Protein AF-A0ABD3RRH3-F1 (afdb_monomer_lite)

pLDDT: mean 70.49, std 21.44, range [35.0, 98.56]

Foldseek 3Di:
DPPPDDDDDDPPQDQVVLCPDPQVVVLVPDDAQDWDADPNDIAGHPDVCSSVVVSVVVVVVVVVVVVVVVLVVVLVVLCVVVVPPDPPPPPPPPPDDDDDDDDDDDDDDDDDDDDDYDDDDDDDDDDDDDDDDDDDDDPDDDDDDPDPDPDDPPPPPPPPDPDDLVRLVVPQPQVVLCPDPLNVVLVPDDAQDWDDDPHIAGHPDPCSNVVSSSVSRVVVVVVVVVVVSVVVSVVVPPPVPPPPPPPDPDDDDDDDDDDDDDDDDDDDPPPVVVVVVVVVVVVVVVVVVVVVVVVVVVVVVVDPDDDPVVVVVVLPPPDDDDDPVVVVVSVVVVVVVVVVVVVVVVPPPDDDDDDDDDDDDDDDDDD

Sequence (367 aa):
MAGPRLGPRPPDFDEDHVQRSPTFRKWLALSPGSNLVYACRTFTKGGVDEEERLMRRIMIAHRNNLKEHAVLRRAIREADAASGVGQVATEEEEKSSPRRRRATGAMAGKAEGGDGGGTTIATATSAHPTATLHPPANDGIAPSGASSGGKRPRRTYCSIPPRSDEAVLGEMDVAAVEMTRSYRRWSELPDGTSFSYNQTYVKGTDGHDWLLRKNIWRRMRYRRENRAKVLNLIARGGGVGGGDEGGGCGGATNVDGARGGQQNDEDTEDSDNDRHHRLLVVSRAVEDAAAAAAAFSARADTFDHSIDADAVAALGAQGGEDDPTVVLSGALDAAARLAAAVSVADGSIGGDSNKKDEGMSLEIFEV

Radius of gyration: 36.81 Å; chains: 1; bounding box: 101×109×76 Å

Structure (mmCIF, N/CA/C/O backbone):
data_AF-A0ABD3RRH3-F1
#
_entry.id   AF-A0ABD3RRH3-F1
#
loop_
_atom_site.group_PDB
_atom_site.id
_atom_site.type_symbol
_atom_site.label_atom_id
_atom_site.label_alt_id
_atom_site.label_comp_id
_atom_site.label_asym_id
_atom_site.label_entity_id
_atom_site.label_seq_id
_atom_site.pdbx_PDB_ins_code
_atom_site.Cartn_x
_atom_site.Cartn_y
_atom_site.Cartn_z
_atom_site.occupancy
_atom_site.B_iso_or_equiv
_atom_site.auth_seq_id
_atom_site.auth_comp_id
_atom_site.auth_asym_id
_atom_site.auth_atom_id
_atom_site.pdbx_PDB_model_num
ATOM 1 N N . MET A 1 1 ? 8.002 5.791 26.204 1.00 49.03 1 MET A N 1
ATOM 2 C CA . MET A 1 1 ? 9.155 6.309 25.438 1.00 49.03 1 MET A CA 1
ATOM 3 C C . MET A 1 1 ? 8.650 7.392 24.500 1.00 49.03 1 MET A C 1
ATOM 5 O O . MET A 1 1 ? 7.835 7.080 23.639 1.00 49.03 1 MET A O 1
ATOM 9 N N . ALA A 1 2 ? 9.043 8.653 24.700 1.00 67.31 2 ALA A N 1
ATOM 10 C CA . ALA A 1 2 ? 8.757 9.702 23.721 1.00 67.31 2 ALA A CA 1
ATOM 11 C C . ALA A 1 2 ? 9.439 9.320 22.398 1.00 67.31 2 ALA A C 1
ATOM 13 O O . ALA A 1 2 ? 10.611 8.945 22.403 1.00 67.31 2 ALA A O 1
ATOM 14 N N . GLY A 1 3 ? 8.697 9.328 21.288 1.00 73.81 3 GLY A N 1
ATOM 15 C CA . GLY A 1 3 ? 9.271 9.025 19.977 1.00 73.81 3 GLY A CA 1
ATOM 16 C C . GLY A 1 3 ? 10.372 10.028 19.602 1.00 73.81 3 GLY A C 1
ATOM 17 O O . GLY A 1 3 ? 10.417 11.118 20.179 1.00 73.81 3 GLY A O 1
ATOM 18 N N . PRO A 1 4 ? 11.251 9.694 18.638 1.00 81.62 4 PRO A N 1
ATOM 19 C CA . PRO A 1 4 ? 12.260 10.623 18.140 1.00 81.62 4 PRO A CA 1
ATOM 20 C C . PRO A 1 4 ? 11.617 11.966 17.780 1.00 81.62 4 PRO A C 1
ATOM 22 O O . PRO A 1 4 ? 10.632 11.997 17.036 1.00 81.62 4 PRO A O 1
ATOM 25 N N . ARG A 1 5 ? 12.151 13.064 18.330 1.00 87.00 5 ARG A N 1
ATOM 26 C CA . ARG A 1 5 ? 11.671 14.415 18.017 1.00 87.00 5 ARG A CA 1
ATOM 27 C C . ARG A 1 5 ? 11.797 14.650 16.513 1.00 87.00 5 ARG A C 1
ATOM 29 O O . ARG A 1 5 ? 12.798 14.275 15.901 1.00 87.00 5 ARG A O 1
ATOM 36 N N . LEU A 1 6 ? 10.775 15.250 15.909 1.00 89.75 6 LEU A N 1
ATOM 37 C CA . LEU A 1 6 ? 10.815 15.630 14.500 1.00 89.75 6 LEU A CA 1
ATOM 38 C C . LEU A 1 6 ? 11.924 16.675 14.318 1.00 89.75 6 LEU A C 1
ATOM 40 O O . LEU A 1 6 ? 11.870 17.739 14.926 1.00 89.75 6 LEU A O 1
ATOM 44 N N . GLY A 1 7 ? 12.940 16.366 13.505 1.00 92.94 7 GLY A N 1
ATOM 45 C CA . GLY A 1 7 ? 13.995 17.326 13.155 1.00 92.94 7 GLY A CA 1
ATOM 46 C C . GLY A 1 7 ? 13.449 18.554 12.403 1.00 92.94 7 GLY A C 1
ATOM 47 O O . GLY A 1 7 ? 12.244 18.632 12.152 1.00 92.94 7 GLY A O 1
ATOM 48 N N . PRO A 1 8 ? 14.294 19.506 11.980 1.00 94.50 8 PRO A N 1
ATOM 49 C CA . PRO A 1 8 ? 13.848 20.655 11.186 1.00 94.50 8 PRO A CA 1
ATOM 50 C C . PRO A 1 8 ? 13.105 20.224 9.906 1.00 94.50 8 PRO A C 1
ATOM 52 O O . PRO A 1 8 ? 13.319 19.123 9.384 1.00 94.50 8 PRO A O 1
ATOM 55 N N . ARG A 1 9 ? 12.174 21.062 9.426 1.00 94.69 9 ARG A N 1
ATOM 56 C CA . ARG A 1 9 ? 11.468 20.820 8.156 1.00 94.69 9 ARG A CA 1
ATOM 57 C C . ARG A 1 9 ? 12.488 20.828 7.004 1.00 94.69 9 ARG A C 1
ATOM 59 O O . ARG A 1 9 ? 13.364 21.690 7.001 1.00 94.69 9 ARG A O 1
ATOM 66 N N . PRO A 1 10 ? 12.395 19.901 6.030 1.00 93.25 10 PRO A N 1
ATOM 67 C CA . PRO A 1 10 ? 13.207 19.976 4.819 1.00 93.25 10 PRO A CA 1
ATOM 68 C C . PRO A 1 10 ? 13.002 21.318 4.093 1.00 93.25 10 PRO A C 1
ATOM 70 O O . PRO A 1 10 ? 11.877 21.821 4.092 1.00 93.25 10 PRO A O 1
ATOM 73 N N . PRO A 1 11 ? 14.037 21.886 3.450 1.00 94.44 11 PRO A N 1
ATOM 74 C CA . PRO A 1 11 ? 13.936 23.187 2.780 1.00 94.44 11 PRO A CA 1
ATOM 75 C C . PRO A 1 11 ? 12.969 23.177 1.586 1.00 94.44 11 PRO A C 1
ATOM 77 O O . PRO A 1 11 ? 12.404 24.201 1.228 1.00 94.44 11 PRO A O 1
ATOM 80 N N . ASP A 1 12 ? 12.740 22.009 0.988 1.00 92.56 12 ASP A N 1
ATOM 81 C CA . ASP A 1 12 ? 11.852 21.775 -0.152 1.00 92.56 12 ASP A CA 1
ATOM 82 C C . ASP A 1 12 ? 10.434 21.335 0.277 1.00 92.56 12 ASP A C 1
ATOM 84 O O . ASP A 1 12 ? 9.755 20.560 -0.409 1.00 92.56 12 ASP A O 1
ATOM 88 N N . PHE A 1 13 ? 10.002 21.732 1.473 1.00 96.88 13 PHE A N 1
ATOM 89 C CA . PHE A 1 13 ? 8.686 21.391 2.000 1.00 96.88 13 PHE A CA 1
ATOM 90 C C . PHE A 1 13 ? 7.608 22.336 1.449 1.00 96.88 13 PHE A C 1
ATOM 92 O O . PHE A 1 13 ? 7.475 23.470 1.897 1.00 96.88 13 PHE A O 1
ATOM 99 N N . ASP A 1 14 ? 6.821 21.849 0.488 1.00 96.88 14 ASP A N 1
ATOM 100 C CA . ASP A 1 14 ? 5.678 22.568 -0.087 1.00 96.88 14 ASP A CA 1
ATOM 101 C C . ASP A 1 14 ? 4.415 22.338 0.758 1.00 96.88 14 ASP A C 1
ATOM 103 O O . ASP A 1 14 ? 3.727 21.317 0.640 1.00 96.88 14 ASP A O 1
ATOM 107 N N . GLU A 1 15 ? 4.131 23.288 1.646 1.00 97.38 15 GLU A N 1
ATOM 108 C CA . GLU A 1 15 ? 2.981 23.230 2.544 1.00 97.38 15 GLU A CA 1
ATOM 109 C C . GLU A 1 15 ? 1.640 23.349 1.799 1.00 97.38 15 GLU A C 1
ATOM 111 O O . GLU A 1 15 ? 0.701 22.606 2.101 1.00 97.38 15 GLU A O 1
ATOM 116 N N . ASP A 1 16 ? 1.563 24.186 0.765 1.00 97.81 16 ASP A N 1
ATOM 117 C CA . ASP A 1 16 ? 0.343 24.403 -0.019 1.00 97.81 16 ASP A CA 1
ATOM 118 C C . ASP A 1 16 ? -0.096 23.126 -0.742 1.00 97.81 16 ASP A C 1
ATOM 120 O O . ASP A 1 16 ? -1.290 22.822 -0.879 1.00 97.81 16 ASP A O 1
ATOM 124 N N . HIS A 1 17 ? 0.864 22.333 -1.218 1.00 96.88 17 HIS A N 1
ATOM 125 C CA . HIS A 1 17 ? 0.581 21.018 -1.783 1.00 96.88 17 HIS A CA 1
ATOM 126 C C . HIS A 1 17 ? 0.017 20.046 -0.740 1.00 96.88 17 HIS A C 1
ATOM 128 O O . HIS A 1 17 ? -0.972 19.352 -1.010 1.00 96.88 17 HIS A O 1
ATOM 134 N N . VAL A 1 18 ? 0.588 20.017 0.468 1.00 97.94 18 VAL A N 1
ATOM 135 C CA . VAL A 1 18 ? 0.084 19.171 1.562 1.00 97.94 18 VAL A CA 1
ATOM 136 C C . VAL A 1 18 ? -1.335 19.563 1.945 1.00 97.94 18 VAL A C 1
ATOM 138 O O . VAL A 1 18 ? -2.193 18.682 2.055 1.00 97.94 18 VAL A O 1
ATOM 141 N N . GLN A 1 19 ? -1.610 20.860 2.088 1.00 97.81 19 GLN A N 1
ATOM 142 C CA . GLN A 1 19 ? -2.926 21.362 2.478 1.00 97.81 19 GLN A CA 1
ATOM 143 C C . GLN A 1 19 ? -4.008 21.056 1.431 1.00 97.81 19 GLN A C 1
ATOM 145 O O . GLN A 1 19 ? -5.159 20.756 1.765 1.00 97.81 19 GLN A O 1
ATOM 150 N N . ARG A 1 20 ? -3.642 21.043 0.143 1.00 97.81 20 ARG A N 1
ATOM 151 C CA . ARG A 1 20 ? -4.543 20.628 -0.946 1.00 97.81 20 ARG A CA 1
ATOM 152 C C . ARG A 1 20 ? -4.771 19.118 -1.007 1.00 97.81 20 ARG A C 1
ATOM 154 O O . ARG A 1 20 ? -5.730 18.686 -1.653 1.00 97.81 20 ARG A O 1
ATOM 161 N N . SER A 1 21 ? -3.937 18.311 -0.350 1.00 97.56 21 SER A N 1
ATOM 162 C CA . SER A 1 21 ? -4.051 16.856 -0.409 1.00 97.56 21 SER A CA 1
ATOM 163 C C . SER A 1 21 ? -5.381 16.357 0.196 1.00 97.56 21 SER A C 1
ATOM 165 O O . SER A 1 21 ? -5.827 16.844 1.241 1.00 97.56 21 SER A O 1
ATOM 167 N N . PRO A 1 22 ? -6.028 15.336 -0.402 1.00 97.94 22 PRO A N 1
ATOM 168 C CA . PRO A 1 22 ? -7.276 14.785 0.132 1.00 97.94 22 PRO A CA 1
ATOM 169 C C . PRO A 1 22 ? -7.142 14.240 1.560 1.00 97.94 22 PRO A C 1
ATOM 171 O O . PRO A 1 22 ? -8.085 14.314 2.344 1.00 97.94 22 PRO A O 1
ATOM 174 N N . THR A 1 23 ? -5.973 13.693 1.907 1.00 97.75 23 THR A N 1
ATOM 175 C CA . THR A 1 23 ? -5.692 13.153 3.244 1.00 97.75 23 THR A CA 1
ATOM 176 C C . THR A 1 23 ? -5.670 14.255 4.297 1.00 97.75 23 THR A C 1
ATOM 178 O O . THR A 1 23 ? -6.276 14.088 5.353 1.00 97.75 23 THR A O 1
ATOM 181 N N . PHE A 1 24 ? -5.026 15.389 4.009 1.00 98.31 24 PHE A N 1
ATOM 182 C CA . PHE A 1 24 ? -4.974 16.503 4.953 1.00 98.31 24 PHE A CA 1
ATOM 183 C C . PHE A 1 24 ? -6.346 17.165 5.128 1.00 98.31 24 PHE A C 1
ATOM 185 O O . PHE A 1 24 ? -6.755 17.471 6.241 1.00 98.31 24 PHE A O 1
ATOM 192 N N . ARG A 1 25 ? -7.143 17.269 4.060 1.00 98.38 25 ARG A N 1
ATOM 193 C CA . ARG A 1 25 ? -8.537 17.734 4.172 1.00 98.38 25 ARG A CA 1
ATOM 194 C C . ARG A 1 25 ? -9.386 16.836 5.074 1.00 98.38 25 ARG A C 1
ATOM 196 O O . ARG A 1 25 ? -10.149 17.340 5.892 1.00 98.38 25 ARG A O 1
ATOM 203 N N . LYS A 1 26 ? -9.224 15.509 4.973 1.00 98.31 26 LYS A N 1
ATOM 204 C CA . LYS A 1 26 ? -9.866 14.564 5.905 1.00 98.31 26 LYS A CA 1
ATOM 205 C C . LYS A 1 26 ? -9.403 14.791 7.342 1.00 98.31 26 LYS A C 1
ATOM 207 O O . LYS A 1 26 ? -10.232 14.769 8.239 1.00 98.31 26 LYS A O 1
ATOM 212 N N . TRP A 1 27 ? -8.111 15.045 7.556 1.00 98.25 27 TRP A N 1
ATOM 213 C CA . TRP A 1 27 ? -7.566 15.378 8.875 1.00 98.25 27 TRP A CA 1
ATOM 214 C C . TRP A 1 27 ? -8.198 16.642 9.471 1.00 98.25 27 TRP A C 1
ATOM 216 O O . TRP A 1 27 ? -8.649 16.629 10.618 1.00 98.25 27 TRP A O 1
ATOM 226 N N . LEU A 1 28 ? -8.316 17.716 8.686 1.00 98.19 28 LEU A N 1
ATOM 227 C CA . LEU A 1 28 ? -8.953 18.962 9.122 1.00 98.19 28 LEU A CA 1
ATOM 228 C C . LEU A 1 28 ? -10.424 18.775 9.523 1.00 98.19 28 LEU A C 1
ATOM 230 O O . LEU A 1 28 ? -10.874 19.438 10.452 1.00 98.19 28 LEU A O 1
ATOM 234 N N . ALA A 1 29 ? -11.137 17.824 8.918 1.00 98.31 29 ALA A N 1
ATOM 235 C CA . ALA A 1 29 ? -12.530 17.523 9.252 1.00 98.31 29 ALA A CA 1
ATOM 236 C C . ALA A 1 29 ? -12.724 16.689 10.537 1.00 98.31 29 ALA A C 1
ATOM 238 O O . ALA A 1 29 ? -13.839 16.610 11.044 1.00 98.31 29 ALA A O 1
ATOM 239 N N . LEU A 1 30 ? -11.677 16.049 11.074 1.00 98.25 30 LEU A N 1
ATOM 240 C CA . LEU A 1 30 ? -11.790 15.231 12.289 1.00 98.25 30 LEU A CA 1
ATOM 241 C C . LEU A 1 30 ? -11.978 16.087 13.554 1.00 98.25 30 LEU A C 1
ATOM 243 O O . LEU A 1 30 ? -11.506 17.220 13.621 1.00 98.25 30 LEU A O 1
ATOM 247 N N . SER A 1 31 ? -12.597 15.542 14.598 1.00 98.31 31 SER A N 1
ATOM 248 C CA . SER A 1 31 ? -12.627 16.182 15.923 1.00 98.31 31 SER A CA 1
ATOM 249 C C . SER A 1 31 ? -11.311 15.932 16.681 1.00 98.31 31 SER A C 1
ATOM 251 O O . SER A 1 31 ? -10.684 14.887 16.468 1.00 98.31 31 SER A O 1
ATOM 253 N N . PRO A 1 32 ? -10.867 16.838 17.575 1.00 98.25 32 PRO A N 1
ATOM 254 C CA . PRO A 1 32 ? -9.744 16.565 18.478 1.00 98.25 32 PRO A CA 1
ATOM 255 C C . PRO A 1 32 ? -9.943 15.240 19.235 1.00 98.25 32 PRO A C 1
ATOM 257 O O . PRO A 1 32 ? -11.054 14.923 19.649 1.00 98.25 32 PRO A O 1
ATOM 260 N N . GLY A 1 33 ? -8.886 14.436 19.358 1.00 97.44 33 GLY A N 1
ATOM 261 C CA . GLY A 1 33 ? -8.909 13.081 19.923 1.00 97.44 33 GLY A CA 1
ATOM 262 C C . GLY A 1 33 ? -9.230 11.962 18.922 1.00 97.44 33 GLY A C 1
ATOM 263 O O . GLY A 1 33 ? -8.986 10.794 19.216 1.00 97.44 33 GLY A O 1
ATOM 264 N N . SER A 1 34 ? -9.725 12.284 17.722 1.00 98.19 34 SER A N 1
ATOM 265 C CA . SER A 1 34 ? -9.975 11.277 16.680 1.00 98.19 34 SER A CA 1
ATOM 266 C C . SER A 1 34 ? -8.676 10.782 16.039 1.00 98.19 34 SER A C 1
ATOM 268 O O . SER A 1 34 ? -7.694 11.519 15.939 1.00 98.19 34 SER A O 1
ATOM 270 N N . ASN A 1 35 ? -8.691 9.542 15.543 1.00 97.62 35 ASN A N 1
ATOM 271 C CA . ASN A 1 35 ? -7.537 8.909 14.910 1.00 97.62 35 ASN A CA 1
ATOM 272 C C . ASN A 1 35 ? -7.678 8.853 13.380 1.00 97.62 35 ASN A C 1
ATOM 274 O O . ASN A 1 35 ? -8.733 8.495 12.860 1.00 97.62 35 ASN A O 1
ATOM 278 N N . LEU A 1 36 ? -6.592 9.132 12.655 1.00 97.94 36 LEU A N 1
ATOM 279 C CA . LEU A 1 36 ? -6.469 8.939 11.210 1.00 97.94 36 LEU A CA 1
ATOM 280 C C . LEU A 1 36 ? -5.378 7.909 10.922 1.00 97.94 36 LEU A C 1
ATOM 282 O O . LEU A 1 36 ? -4.235 8.078 11.343 1.00 97.94 36 LEU A O 1
ATOM 286 N N . VAL A 1 37 ? -5.701 6.867 10.158 1.00 96.94 37 VAL A N 1
ATOM 287 C CA . VAL A 1 37 ? -4.704 5.895 9.693 1.00 96.94 37 VAL A CA 1
ATOM 288 C C . VAL A 1 37 ? -4.253 6.266 8.284 1.00 96.94 37 VAL A C 1
ATOM 290 O O . VAL A 1 37 ? -5.053 6.288 7.350 1.00 96.94 37 VAL A O 1
ATOM 293 N N . TYR A 1 38 ? -2.960 6.537 8.113 1.00 97.25 38 TYR A N 1
ATOM 294 C CA . TYR A 1 38 ? -2.369 6.868 6.819 1.00 97.25 38 TYR A CA 1
ATOM 295 C C . TYR A 1 38 ? -0.978 6.251 6.659 1.00 97.25 38 TYR A C 1
ATOM 297 O O . TYR A 1 38 ? -0.131 6.341 7.548 1.00 97.25 38 TYR A O 1
ATOM 305 N N . ALA A 1 39 ? -0.732 5.609 5.510 1.00 91.62 39 ALA A N 1
ATOM 306 C CA . ALA A 1 39 ? 0.541 4.955 5.184 1.00 91.62 39 ALA A CA 1
ATOM 307 C C . ALA A 1 39 ? 1.068 4.047 6.322 1.00 91.62 39 ALA A C 1
ATOM 309 O O . ALA A 1 39 ? 2.249 4.120 6.687 1.00 91.62 39 ALA A O 1
ATOM 310 N N . CYS A 1 40 ? 0.159 3.230 6.875 1.00 90.62 40 CYS A N 1
ATOM 311 C CA . CYS A 1 40 ? 0.370 2.290 7.986 1.00 90.62 40 CYS A CA 1
ATOM 312 C C . CYS A 1 40 ? 0.768 2.931 9.327 1.00 90.62 40 CYS A C 1
ATOM 314 O O . CYS A 1 40 ? 1.351 2.259 10.174 1.00 90.62 40 CYS A O 1
ATOM 316 N N . ARG A 1 41 ? 0.478 4.219 9.530 1.00 94.62 41 ARG A N 1
ATOM 317 C CA . ARG A 1 41 ? 0.678 4.919 10.805 1.00 94.62 41 ARG A CA 1
ATOM 318 C C . ARG A 1 41 ? -0.636 5.527 11.279 1.00 94.62 41 ARG A C 1
ATOM 320 O O . ARG A 1 41 ? -1.442 5.944 10.450 1.00 94.62 41 ARG A O 1
ATOM 327 N N . THR A 1 42 ? -0.827 5.571 12.592 1.00 95.75 42 THR A N 1
ATOM 328 C CA . THR A 1 42 ? -1.994 6.185 13.235 1.00 95.75 42 THR A CA 1
ATOM 329 C C . THR A 1 42 ? -1.599 7.552 13.770 1.00 95.75 42 THR A C 1
ATOM 331 O O . THR A 1 42 ? -0.591 7.666 14.462 1.00 95.75 42 THR A O 1
ATOM 334 N N . PHE A 1 43 ? -2.386 8.568 13.439 1.00 97.62 43 PHE A N 1
ATOM 335 C CA . PHE A 1 43 ? -2.207 9.947 13.875 1.00 97.62 43 PHE A CA 1
ATOM 336 C C . PHE A 1 43 ? -3.411 10.363 14.711 1.00 97.62 43 PHE A C 1
ATOM 338 O O . PHE A 1 43 ? -4.537 10.057 14.322 1.00 97.62 43 PHE A O 1
ATOM 345 N N . THR A 1 44 ? -3.192 11.059 15.824 1.00 97.88 44 THR A N 1
ATOM 346 C CA . THR A 1 44 ? -4.269 11.487 16.732 1.00 97.88 44 THR A CA 1
ATOM 347 C C . THR A 1 44 ? -4.424 12.997 16.679 1.00 97.88 44 THR A C 1
ATOM 349 O O . THR A 1 44 ? -3.480 13.740 16.950 1.00 97.88 44 THR A O 1
ATOM 352 N N . LYS A 1 45 ? -5.610 13.475 16.298 1.00 98.25 45 LYS A N 1
ATOM 353 C CA . LYS A 1 45 ? -5.844 14.908 16.126 1.00 98.25 45 LYS A CA 1
ATOM 354 C C . LYS A 1 45 ? -5.783 15.634 17.464 1.00 98.25 45 LYS A C 1
ATOM 356 O O . LYS A 1 45 ? -6.369 15.181 18.440 1.00 98.25 45 LYS A O 1
ATOM 361 N N . GLY A 1 46 ? -5.098 16.773 17.496 1.00 96.56 46 GLY A N 1
ATOM 362 C CA . GLY A 1 46 ? -4.855 17.529 18.726 1.00 96.56 46 GLY A CA 1
ATOM 363 C C . GLY A 1 46 ? -3.683 17.007 19.566 1.00 96.56 46 GLY A C 1
ATOM 364 O O . GLY A 1 46 ? -3.393 17.591 20.604 1.00 96.56 46 GLY A O 1
ATOM 365 N N . GLY A 1 47 ? -2.993 15.943 19.135 1.00 95.94 47 GLY A N 1
ATOM 366 C CA . GLY A 1 47 ? -1.713 15.553 19.723 1.00 95.94 47 GLY A CA 1
ATOM 367 C C . GLY A 1 47 ? -0.600 16.540 19.360 1.00 95.94 47 GLY A C 1
ATOM 368 O O . GLY A 1 47 ? -0.604 17.115 18.268 1.00 95.94 47 GLY A O 1
ATOM 369 N N . VAL A 1 48 ? 0.367 16.715 20.264 1.00 94.00 48 VAL A N 1
ATOM 370 C CA . VAL A 1 48 ? 1.558 17.542 20.015 1.00 94.00 48 VAL A CA 1
ATOM 371 C C . VAL A 1 48 ? 2.329 16.949 18.832 1.00 94.00 48 VAL A C 1
ATOM 373 O O . VAL A 1 48 ? 2.585 15.747 18.797 1.00 94.00 48 VAL A O 1
ATOM 376 N N . ASP A 1 49 ? 2.643 17.783 17.841 1.00 94.81 49 ASP A N 1
ATOM 377 C CA . ASP A 1 49 ? 3.363 17.438 16.606 1.00 94.81 49 ASP A CA 1
ATOM 378 C C . ASP A 1 49 ? 2.702 16.390 15.683 1.00 94.81 49 ASP A C 1
ATOM 380 O O . ASP A 1 49 ? 3.270 16.041 14.646 1.00 94.81 49 ASP A O 1
ATOM 384 N N . GLU A 1 50 ? 1.505 15.881 15.992 1.00 96.88 50 GLU A N 1
ATOM 385 C CA . GLU A 1 50 ? 0.839 14.857 15.166 1.00 96.88 50 GLU A CA 1
ATOM 386 C C . GLU A 1 50 ? 0.441 15.392 13.786 1.00 96.88 50 GLU A C 1
ATOM 388 O O . GLU A 1 50 ? 0.558 14.685 12.781 1.00 96.88 50 GLU A O 1
ATOM 393 N N . GLU A 1 51 ? 0.032 16.659 13.725 1.00 97.56 51 GLU A N 1
ATOM 394 C CA . GLU A 1 51 ? -0.274 17.344 12.471 1.00 97.56 51 GLU A CA 1
ATOM 395 C C . GLU A 1 51 ? 0.974 17.486 11.594 1.00 97.56 51 GLU A C 1
ATOM 397 O O . GLU A 1 51 ? 0.982 17.029 10.452 1.00 97.56 51 GLU A O 1
ATOM 402 N N . GLU A 1 52 ? 2.068 17.998 12.158 1.00 97.00 52 GLU A N 1
ATOM 403 C CA . GLU A 1 52 ? 3.365 18.106 11.483 1.00 97.00 52 GLU A CA 1
ATOM 404 C C . GLU A 1 52 ? 3.858 16.735 10.993 1.00 97.00 52 GLU A C 1
ATOM 406 O O . GLU A 1 52 ? 4.309 16.572 9.852 1.00 97.00 52 GLU A O 1
ATOM 411 N N . ARG A 1 53 ? 3.721 15.701 11.832 1.00 96.56 53 ARG A N 1
ATOM 412 C CA . ARG A 1 53 ? 4.096 14.327 11.489 1.00 96.56 53 ARG A CA 1
ATOM 413 C C . ARG A 1 53 ? 3.281 13.802 10.311 1.00 96.56 53 ARG A C 1
ATOM 415 O O . ARG A 1 53 ? 3.839 13.125 9.440 1.00 96.56 53 ARG A O 1
ATOM 422 N N . LEU A 1 54 ? 1.980 14.094 10.274 1.00 97.69 54 LEU A N 1
ATOM 423 C CA . LEU A 1 54 ? 1.106 13.733 9.162 1.00 97.69 54 LEU A CA 1
ATOM 424 C C . LEU A 1 54 ? 1.513 14.475 7.888 1.00 97.69 54 LEU A C 1
ATOM 426 O O . LEU A 1 54 ? 1.670 13.841 6.842 1.00 97.69 54 LEU A O 1
ATOM 430 N N . MET A 1 55 ? 1.735 15.787 7.971 1.00 97.88 55 MET A N 1
ATOM 431 C CA . MET A 1 55 ? 2.111 16.612 6.826 1.00 97.88 55 MET A CA 1
ATOM 432 C C . MET A 1 55 ? 3.419 16.128 6.184 1.00 97.88 55 MET A C 1
ATOM 434 O O . MET A 1 55 ? 3.479 15.895 4.973 1.00 97.88 55 MET A O 1
ATOM 438 N N . ARG A 1 56 ? 4.446 15.836 6.993 1.00 96.69 56 ARG A N 1
ATOM 439 C CA . ARG A 1 56 ? 5.693 15.224 6.501 1.00 96.69 56 ARG A CA 1
ATOM 440 C C . ARG A 1 56 ? 5.474 13.854 5.887 1.00 96.69 56 ARG A C 1
ATOM 442 O O . ARG A 1 56 ? 6.080 13.535 4.865 1.00 96.69 56 ARG A O 1
ATOM 449 N N . ARG A 1 57 ? 4.597 13.034 6.471 1.00 96.75 57 ARG A N 1
ATOM 450 C CA . ARG A 1 57 ? 4.285 11.712 5.918 1.00 96.75 57 ARG A CA 1
ATOM 451 C C . ARG A 1 57 ? 3.637 11.815 4.537 1.00 96.75 57 ARG A C 1
ATOM 453 O O . ARG A 1 57 ? 3.980 11.015 3.667 1.00 96.75 57 ARG A O 1
ATOM 460 N N . ILE A 1 58 ? 2.751 12.791 4.333 1.00 97.75 58 ILE A N 1
ATOM 461 C CA . ILE A 1 58 ? 2.132 13.087 3.034 1.00 97.75 58 ILE A CA 1
ATOM 462 C C . ILE A 1 58 ? 3.202 13.514 2.021 1.00 97.75 58 ILE A C 1
ATOM 464 O O . ILE A 1 58 ? 3.240 12.958 0.923 1.00 97.75 58 ILE A O 1
ATOM 468 N N . MET A 1 59 ? 4.124 14.408 2.397 1.00 96.75 59 MET A N 1
ATOM 469 C CA . MET A 1 59 ? 5.220 14.827 1.512 1.00 96.75 59 MET A CA 1
ATOM 470 C C . MET A 1 59 ? 6.151 13.682 1.119 1.00 96.75 59 MET A C 1
ATOM 472 O O . MET A 1 59 ? 6.470 13.532 -0.058 1.00 96.75 59 MET A O 1
ATOM 476 N N . ILE A 1 60 ? 6.558 12.836 2.070 1.00 94.88 60 ILE A N 1
ATOM 477 C CA . ILE A 1 60 ? 7.408 11.670 1.783 1.00 94.88 60 ILE A CA 1
ATOM 478 C C . ILE A 1 60 ? 6.704 10.725 0.803 1.00 94.88 60 ILE A C 1
ATOM 480 O O . ILE A 1 60 ? 7.307 10.289 -0.176 1.00 94.88 60 ILE A O 1
ATOM 484 N N . ALA A 1 61 ? 5.418 10.435 1.031 1.00 94.94 61 ALA A N 1
ATOM 485 C CA . ALA A 1 61 ? 4.635 9.600 0.125 1.00 94.94 61 ALA A CA 1
ATOM 486 C C . ALA A 1 61 ? 4.539 10.221 -1.278 1.00 94.94 61 ALA A C 1
ATOM 488 O O . ALA A 1 61 ? 4.705 9.523 -2.276 1.00 94.94 61 ALA A O 1
ATOM 489 N N . HIS A 1 62 ? 4.336 11.538 -1.365 1.00 95.12 62 HIS A N 1
ATOM 490 C CA . HIS A 1 62 ? 4.299 12.247 -2.639 1.00 95.12 62 HIS A CA 1
ATOM 491 C C . HIS A 1 62 ? 5.637 12.175 -3.391 1.00 95.12 62 HIS A C 1
ATOM 493 O O . HIS A 1 62 ? 5.647 11.832 -4.573 1.00 95.12 62 HIS A O 1
ATOM 499 N N . ARG A 1 63 ? 6.765 12.420 -2.710 1.00 93.50 63 ARG A N 1
ATOM 500 C CA . ARG A 1 63 ? 8.111 12.320 -3.302 1.00 93.50 63 ARG A CA 1
ATOM 501 C C . ARG A 1 63 ? 8.403 10.913 -3.811 1.00 93.50 63 ARG A C 1
ATOM 503 O O . ARG A 1 63 ? 8.921 10.767 -4.915 1.00 93.50 63 ARG A O 1
ATOM 510 N N . ASN A 1 64 ? 8.043 9.888 -3.042 1.00 92.56 64 ASN A N 1
ATOM 511 C CA . ASN A 1 64 ? 8.213 8.500 -3.466 1.00 92.56 64 ASN A CA 1
ATOM 512 C C . ASN A 1 64 ? 7.389 8.207 -4.724 1.00 92.56 64 ASN A C 1
ATOM 514 O O . ASN A 1 64 ? 7.938 7.689 -5.690 1.00 92.56 64 ASN A O 1
ATOM 518 N N . ASN A 1 65 ? 6.128 8.646 -4.771 1.00 90.38 65 ASN A N 1
ATOM 519 C CA . ASN A 1 65 ? 5.289 8.486 -5.960 1.00 90.38 65 ASN A CA 1
ATOM 520 C C . ASN A 1 65 ? 5.870 9.216 -7.183 1.00 90.38 65 ASN A C 1
ATOM 522 O O . ASN A 1 65 ? 5.834 8.679 -8.286 1.00 90.38 65 ASN A O 1
ATOM 526 N N . LEU A 1 66 ? 6.418 10.426 -7.018 1.00 90.31 66 LEU A N 1
ATOM 527 C CA . LEU A 1 66 ? 7.062 11.157 -8.115 1.00 90.31 66 LEU A CA 1
ATOM 528 C C . LEU A 1 66 ? 8.304 10.429 -8.638 1.00 90.31 66 LEU A C 1
ATOM 530 O O . LEU A 1 66 ? 8.455 10.300 -9.852 1.00 90.31 66 LEU A O 1
ATOM 534 N N . LYS A 1 67 ? 9.159 9.922 -7.741 1.00 91.44 67 LYS A N 1
ATOM 535 C CA . LYS A 1 67 ? 10.336 9.122 -8.111 1.00 91.44 67 LYS A CA 1
ATOM 536 C C . LYS A 1 67 ? 9.926 7.846 -8.844 1.00 91.44 67 LYS A C 1
ATOM 538 O O . LYS A 1 67 ? 10.449 7.574 -9.920 1.00 91.44 67 LYS A O 1
ATOM 543 N N . GLU A 1 68 ? 8.945 7.114 -8.320 1.00 84.12 68 GLU A N 1
ATOM 544 C CA . GLU A 1 68 ? 8.401 5.913 -8.964 1.00 84.12 68 GLU A CA 1
ATOM 545 C C . GLU A 1 68 ? 7.823 6.229 -10.351 1.00 84.12 68 GLU A C 1
ATOM 547 O O . GLU A 1 68 ? 8.130 5.540 -11.321 1.00 84.12 68 GLU A O 1
ATOM 552 N N . HIS A 1 69 ? 7.050 7.310 -10.491 1.00 84.12 69 HIS A N 1
ATOM 553 C CA . HIS A 1 69 ? 6.519 7.728 -11.788 1.00 84.12 69 HIS A CA 1
ATOM 554 C C . HIS A 1 69 ? 7.603 8.184 -12.765 1.00 84.12 69 HIS A C 1
ATOM 556 O O . HIS A 1 69 ? 7.447 7.956 -13.962 1.00 84.12 69 HIS A O 1
ATOM 562 N N . ALA A 1 70 ? 8.678 8.821 -12.299 1.00 86.75 70 ALA A N 1
ATOM 563 C CA . ALA A 1 70 ? 9.802 9.199 -13.150 1.00 86.75 70 ALA A CA 1
ATOM 564 C C . ALA A 1 70 ? 10.515 7.957 -13.702 1.00 86.75 70 ALA A C 1
ATOM 566 O O . ALA A 1 70 ? 10.748 7.879 -14.908 1.00 86.75 7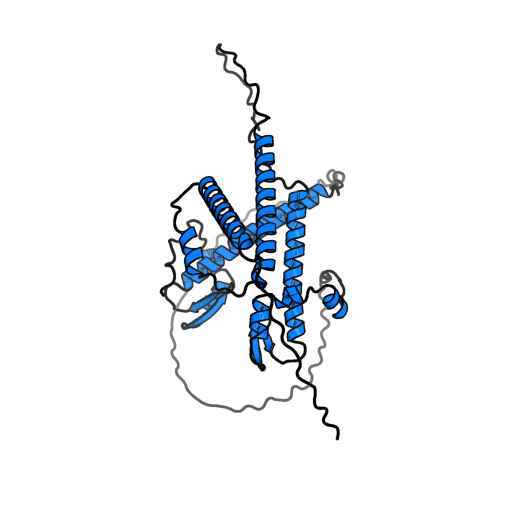0 ALA A O 1
ATOM 567 N N . VAL A 1 71 ? 10.767 6.960 -12.846 1.00 80.25 71 VAL A N 1
ATOM 568 C CA . VAL A 1 71 ? 11.333 5.664 -13.251 1.00 80.25 71 VAL A CA 1
ATOM 569 C C . VAL A 1 71 ? 10.409 4.960 -14.245 1.00 80.25 71 VAL A C 1
ATOM 571 O O . VAL A 1 71 ? 10.864 4.525 -15.298 1.00 80.25 71 VAL A O 1
ATOM 574 N N . LEU A 1 72 ? 9.100 4.918 -13.974 1.00 76.81 72 LEU A N 1
AT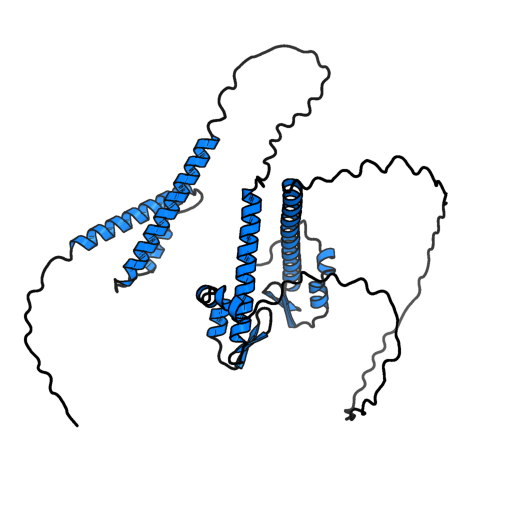OM 575 C CA . LEU A 1 72 ? 8.125 4.315 -14.887 1.00 76.81 72 LEU A CA 1
ATOM 576 C C . LEU A 1 72 ? 8.053 5.039 -16.239 1.00 76.81 72 LEU A C 1
ATOM 578 O O . LEU A 1 72 ? 8.018 4.381 -17.271 1.00 76.81 72 LEU A O 1
ATOM 582 N N . ARG A 1 73 ? 8.050 6.380 -16.268 1.00 86.44 73 ARG A N 1
ATOM 583 C CA . ARG A 1 73 ? 8.041 7.144 -17.531 1.00 86.44 73 ARG A CA 1
ATOM 584 C C . ARG A 1 73 ? 9.317 6.931 -18.336 1.00 86.44 73 ARG A C 1
ATOM 586 O O . ARG A 1 73 ? 9.238 6.840 -19.557 1.00 86.44 73 ARG A O 1
ATOM 593 N N . ARG A 1 74 ? 10.470 6.862 -17.664 1.00 83.81 74 ARG A N 1
ATOM 594 C CA . ARG A 1 74 ? 11.756 6.565 -18.304 1.00 83.81 74 ARG A CA 1
ATOM 595 C C . ARG A 1 74 ? 11.730 5.171 -18.930 1.00 83.81 74 ARG A C 1
ATOM 597 O O . ARG A 1 74 ? 11.956 5.056 -20.125 1.00 83.81 74 ARG A O 1
ATOM 604 N N . ALA A 1 75 ? 11.321 4.166 -18.161 1.00 78.00 75 ALA A N 1
ATOM 605 C CA . ALA A 1 75 ? 11.181 2.794 -18.633 1.00 78.00 75 ALA A CA 1
ATOM 606 C C . ALA A 1 75 ? 10.228 2.650 -19.831 1.00 78.00 75 ALA A C 1
ATOM 608 O O . ALA A 1 75 ? 10.513 1.893 -20.753 1.00 78.00 75 ALA A O 1
ATOM 609 N N . ILE A 1 76 ? 9.098 3.371 -19.834 1.00 78.25 76 ILE A N 1
ATOM 610 C CA . ILE A 1 76 ? 8.162 3.377 -20.970 1.00 78.25 76 ILE A CA 1
ATOM 611 C C . ILE A 1 76 ? 8.839 3.966 -22.210 1.00 78.25 76 ILE A C 1
ATOM 613 O O . ILE A 1 76 ? 8.803 3.349 -23.265 1.00 78.25 76 ILE A O 1
ATOM 617 N N . ARG A 1 77 ? 9.514 5.113 -22.073 1.00 83.62 77 ARG A N 1
ATOM 618 C CA . ARG A 1 77 ? 10.222 5.754 -23.189 1.00 83.62 77 ARG A CA 1
ATOM 619 C C . ARG A 1 77 ? 11.330 4.864 -23.760 1.00 83.62 77 ARG A C 1
ATOM 621 O O . ARG A 1 77 ? 11.485 4.796 -24.973 1.00 83.62 77 ARG A O 1
ATOM 628 N N . GLU A 1 78 ? 12.089 4.195 -22.899 1.00 81.81 78 GLU A N 1
ATOM 629 C CA . GLU A 1 78 ? 13.138 3.250 -23.303 1.00 81.81 78 GLU A CA 1
ATOM 630 C C . GLU A 1 78 ? 12.550 2.020 -24.001 1.00 81.81 78 GLU A C 1
ATOM 632 O O . GLU A 1 78 ? 13.073 1.584 -25.023 1.00 81.81 78 GLU A O 1
ATOM 637 N N . ALA A 1 79 ? 11.432 1.485 -23.501 1.00 78.88 79 ALA A N 1
ATOM 638 C CA . ALA A 1 79 ? 10.733 0.380 -24.147 1.00 78.88 79 ALA A CA 1
ATOM 639 C C . ALA A 1 79 ? 10.173 0.774 -25.524 1.00 78.88 79 ALA A C 1
ATOM 641 O O . ALA A 1 79 ? 10.293 -0.012 -26.463 1.00 78.88 79 ALA A O 1
ATOM 642 N N . ASP A 1 80 ? 9.619 1.983 -25.657 1.00 79.56 80 ASP A N 1
ATOM 643 C CA . ASP A 1 80 ? 9.126 2.517 -26.930 1.00 79.56 80 ASP A CA 1
ATOM 644 C C . ASP A 1 80 ? 10.283 2.676 -27.933 1.00 79.56 80 ASP A C 1
ATOM 646 O O . ASP A 1 80 ? 10.178 2.195 -29.061 1.00 79.56 80 ASP A O 1
ATOM 650 N N . ALA A 1 81 ? 11.423 3.237 -27.506 1.00 83.25 81 ALA A N 1
ATOM 651 C CA . ALA A 1 81 ? 12.626 3.368 -28.334 1.00 83.25 81 ALA A CA 1
ATOM 652 C C . ALA A 1 81 ? 13.211 2.007 -28.758 1.00 83.25 81 ALA A C 1
ATOM 654 O O . ALA A 1 81 ? 13.553 1.813 -29.923 1.00 83.25 81 ALA A O 1
ATOM 655 N N . ALA A 1 82 ? 13.279 1.038 -27.840 1.00 81.56 82 ALA A N 1
ATOM 656 C CA . ALA A 1 82 ? 13.798 -0.302 -28.119 1.00 81.56 82 ALA A CA 1
ATOM 657 C C . ALA A 1 82 ? 12.850 -1.157 -28.972 1.00 81.56 82 ALA A C 1
ATOM 659 O O . ALA A 1 82 ? 13.284 -2.136 -29.578 1.00 81.56 82 ALA A O 1
ATOM 660 N N . SER A 1 83 ? 11.552 -0.838 -28.999 1.00 82.62 83 SER A N 1
ATOM 661 C CA . SER A 1 83 ? 10.576 -1.609 -29.770 1.00 82.62 83 SER A CA 1
ATOM 662 C C . SER A 1 83 ? 10.763 -1.466 -31.277 1.00 82.62 83 SER A C 1
ATOM 664 O O . SER A 1 83 ? 10.243 -2.301 -32.013 1.00 82.62 83 SER A O 1
ATOM 666 N N . GLY A 1 84 ? 11.489 -0.442 -31.748 1.00 71.62 84 GLY A N 1
ATOM 667 C CA . GLY A 1 84 ? 11.751 -0.241 -33.174 1.00 71.62 84 GLY A CA 1
ATOM 668 C C . GLY A 1 84 ? 10.482 -0.135 -34.026 1.00 71.62 84 GLY A C 1
ATOM 669 O O . GLY A 1 84 ? 10.577 -0.128 -35.252 1.00 71.62 84 GLY A O 1
ATOM 670 N N . VAL A 1 85 ? 9.297 -0.031 -33.401 1.00 62.50 85 VAL A N 1
ATOM 671 C CA . VAL A 1 85 ? 8.054 0.374 -34.050 1.00 62.50 85 VAL A CA 1
ATOM 672 C C . VAL A 1 85 ? 8.230 1.857 -34.294 1.00 62.50 85 VAL A C 1
ATOM 674 O O . VAL A 1 85 ? 7.799 2.707 -33.515 1.00 62.50 85 VAL A O 1
ATOM 677 N N . GLY A 1 86 ? 9.008 2.131 -35.339 1.00 50.31 86 GLY A N 1
ATOM 678 C CA . GLY A 1 86 ? 9.285 3.455 -35.819 1.00 50.31 86 GLY A CA 1
ATOM 679 C C . GLY A 1 86 ? 7.974 4.205 -35.886 1.00 50.31 86 GLY A C 1
ATOM 680 O O . GLY A 1 86 ? 6.951 3.689 -36.348 1.00 50.31 86 GLY A O 1
ATOM 681 N N . GLN A 1 87 ? 8.025 5.443 -35.419 1.00 49.72 87 GLN A N 1
ATOM 682 C CA . GLN A 1 87 ? 7.214 6.476 -36.016 1.00 49.72 87 GLN A CA 1
ATOM 683 C C . GLN A 1 87 ? 7.378 6.310 -37.531 1.00 49.72 87 GLN A C 1
ATOM 685 O O . GLN A 1 87 ? 8.404 6.683 -38.095 1.00 49.72 87 GLN A O 1
ATOM 690 N N . VAL A 1 88 ? 6.404 5.665 -38.179 1.00 52.34 88 VAL A N 1
ATOM 691 C CA . VAL A 1 88 ? 6.136 5.895 -39.591 1.00 52.34 88 VAL A CA 1
ATOM 692 C C . VAL A 1 88 ? 5.866 7.383 -39.620 1.00 52.34 88 VA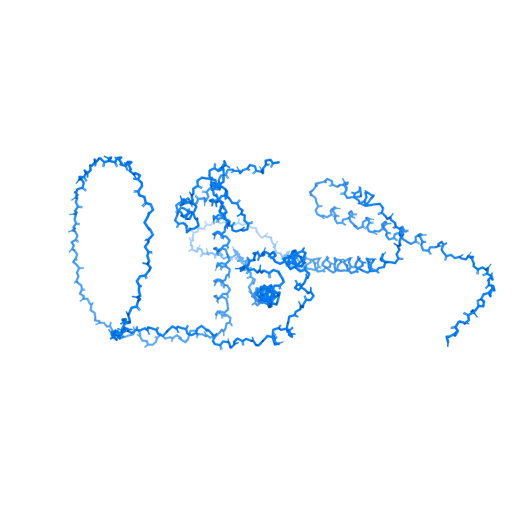L A C 1
ATOM 694 O O . VAL A 1 88 ? 4.819 7.840 -39.164 1.00 52.34 88 VAL A O 1
ATOM 697 N N . ALA A 1 89 ? 6.903 8.125 -39.985 1.00 53.03 89 ALA A N 1
ATOM 698 C CA . ALA A 1 89 ? 6.876 9.554 -40.128 1.00 53.03 89 ALA A CA 1
ATOM 699 C C . ALA A 1 89 ? 5.727 9.874 -41.085 1.00 53.03 89 ALA A C 1
ATOM 701 O O . ALA A 1 89 ? 5.829 9.688 -42.295 1.00 53.03 89 ALA A O 1
ATOM 702 N N . THR A 1 90 ? 4.599 10.320 -40.542 1.00 51.91 90 THR A N 1
ATOM 703 C CA . THR A 1 90 ? 3.606 11.081 -41.292 1.00 51.91 90 THR A CA 1
ATOM 704 C C . THR A 1 90 ? 4.219 12.453 -41.567 1.00 51.91 90 THR A C 1
ATOM 706 O O . THR A 1 90 ? 3.818 13.446 -40.972 1.00 51.91 90 THR A O 1
ATOM 709 N N . GLU A 1 91 ? 5.254 12.492 -42.407 1.00 55.06 91 GLU A N 1
ATOM 710 C CA . GLU A 1 91 ? 5.896 13.716 -42.906 1.00 55.06 91 GLU A CA 1
ATOM 711 C C . GLU A 1 91 ? 5.333 14.148 -44.277 1.00 55.06 91 GLU A C 1
ATOM 713 O O . GLU A 1 91 ? 5.803 15.117 -44.864 1.00 55.06 91 GLU A O 1
ATOM 718 N N . GLU A 1 92 ? 4.278 13.498 -44.788 1.00 54.97 92 GLU A N 1
ATOM 719 C CA . GLU A 1 92 ? 3.705 13.813 -46.111 1.00 54.97 92 GLU A CA 1
ATOM 720 C C . GLU A 1 92 ? 2.440 14.701 -46.115 1.00 54.97 92 GLU A C 1
ATOM 722 O O . GLU A 1 92 ? 1.887 14.945 -47.184 1.00 54.97 92 GLU A O 1
ATOM 727 N N . GLU A 1 93 ? 1.984 15.270 -44.989 1.00 54.34 93 GLU A N 1
ATOM 728 C CA . GLU A 1 93 ? 0.751 16.094 -44.984 1.00 54.34 93 GLU A CA 1
ATOM 729 C C . GLU A 1 93 ? 0.896 17.504 -44.376 1.00 54.34 93 GLU A C 1
ATOM 731 O O . GLU A 1 93 ? -0.049 18.046 -43.813 1.00 54.34 93 GLU A O 1
ATOM 736 N N . GLU A 1 94 ? 2.055 18.16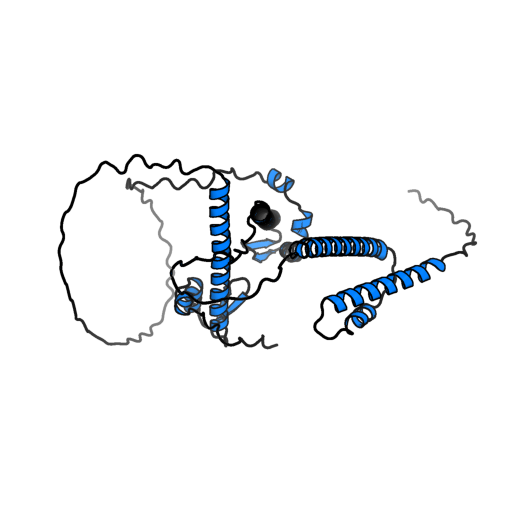0 -44.526 1.00 54.25 94 GLU A N 1
ATOM 737 C CA . GLU A 1 94 ? 2.219 19.572 -44.113 1.00 54.25 94 GLU A CA 1
ATOM 738 C C . GLU A 1 94 ? 2.606 20.534 -45.254 1.00 54.25 94 GLU A C 1
ATOM 740 O O . GLU A 1 94 ? 3.181 21.599 -45.038 1.00 54.25 94 GLU A O 1
ATOM 745 N N . LYS A 1 95 ? 2.234 20.210 -46.503 1.00 51.12 95 LYS A N 1
ATOM 746 C CA . LYS A 1 95 ? 2.335 21.148 -47.646 1.00 51.12 95 LYS A CA 1
ATOM 747 C C . LYS A 1 95 ? 1.002 21.711 -48.152 1.00 51.12 95 LYS A C 1
ATOM 749 O O . LYS A 1 95 ? 0.991 22.416 -49.157 1.00 51.12 95 LYS A O 1
ATOM 754 N N . SER A 1 96 ? -0.122 21.482 -47.469 1.00 51.78 96 SER A N 1
ATOM 755 C CA . SER A 1 96 ? -1.437 21.878 -48.001 1.00 51.78 96 SER A CA 1
ATOM 756 C C . SER A 1 96 ? -2.434 22.372 -46.942 1.00 51.78 96 SER A C 1
ATOM 758 O O . SER A 1 96 ? -3.488 21.771 -46.753 1.00 51.78 96 SER A O 1
ATOM 760 N N . SER A 1 97 ? -2.178 23.518 -46.293 1.00 42.59 97 SER A N 1
ATOM 761 C CA . SER A 1 97 ? -3.295 24.410 -45.911 1.00 42.59 97 SER A CA 1
ATOM 762 C C . SER A 1 97 ? -2.870 25.844 -45.548 1.00 42.59 97 SER A C 1
ATOM 764 O O . SER A 1 97 ? -2.699 26.184 -44.377 1.00 42.59 97 SER A O 1
ATOM 766 N N . PRO A 1 98 ? -2.748 26.757 -46.528 1.00 58.28 98 PRO A N 1
ATOM 767 C CA . PRO A 1 98 ? -2.579 28.175 -46.263 1.00 58.28 98 PRO A CA 1
ATOM 768 C C . PRO A 1 98 ? -3.957 28.846 -46.228 1.00 58.28 98 PRO A C 1
ATOM 770 O O . PRO A 1 98 ? -4.370 29.452 -47.214 1.00 58.28 98 PRO A O 1
ATOM 773 N N . ARG A 1 99 ? -4.724 28.750 -45.131 1.00 52.69 99 ARG A N 1
ATOM 774 C CA . ARG A 1 99 ? -5.936 29.588 -44.986 1.00 52.69 99 ARG A CA 1
ATOM 775 C C . ARG A 1 99 ? -6.509 29.625 -43.569 1.00 52.69 99 ARG A C 1
ATOM 777 O O . ARG A 1 99 ? -7.419 28.880 -43.238 1.00 52.69 99 ARG A O 1
ATOM 784 N N . ARG A 1 100 ? -6.082 30.619 -42.785 1.00 51.06 100 ARG A N 1
ATOM 785 C CA . ARG A 1 100 ? -6.952 31.711 -42.287 1.00 51.06 100 ARG A CA 1
ATOM 786 C C . ARG A 1 100 ? -6.258 32.497 -41.177 1.00 51.06 100 ARG A C 1
ATOM 788 O O . ARG A 1 100 ? -6.414 32.246 -39.990 1.00 51.06 100 ARG A O 1
ATOM 795 N N . ARG A 1 101 ? -5.603 33.573 -41.607 1.00 51.34 101 ARG A N 1
ATOM 796 C CA . ARG A 1 101 ? -5.575 34.827 -40.855 1.00 51.34 101 ARG A CA 1
ATOM 797 C C . ARG A 1 101 ? -7.019 35.298 -40.630 1.00 51.34 101 ARG A C 1
ATOM 799 O O . ARG A 1 101 ? -7.689 35.634 -41.602 1.00 51.34 101 ARG A O 1
ATOM 806 N N . ARG A 1 102 ? -7.482 35.332 -39.382 1.00 51.53 102 ARG A N 1
ATOM 807 C CA . ARG A 1 102 ? -8.518 36.242 -38.848 1.00 51.53 102 ARG A CA 1
ATOM 808 C C . ARG A 1 102 ? -8.246 36.337 -37.341 1.00 51.53 102 ARG A C 1
ATOM 810 O O . ARG A 1 102 ? -8.370 35.342 -36.649 1.00 51.53 102 ARG A O 1
ATOM 817 N N . ALA A 1 103 ? -7.571 37.383 -36.874 1.00 52.69 103 ALA A N 1
ATOM 818 C CA . ALA A 1 103 ? -8.150 38.686 -36.533 1.00 52.69 103 ALA A CA 1
ATOM 819 C C . ALA A 1 103 ? -9.124 38.602 -35.347 1.00 52.69 103 ALA A C 1
ATOM 821 O O . ALA A 1 103 ? -10.302 38.358 -35.564 1.00 52.69 103 ALA A O 1
ATOM 822 N N . THR A 1 104 ? -8.605 38.867 -34.145 1.00 47.88 104 THR A N 1
ATOM 823 C CA . THR A 1 104 ? -9.276 39.463 -32.969 1.00 47.88 104 THR A CA 1
ATOM 824 C C . THR A 1 104 ? -8.132 39.935 -32.055 1.00 47.88 104 THR A C 1
ATOM 826 O O . THR A 1 104 ? -7.331 39.111 -31.629 1.00 47.88 104 THR A O 1
ATOM 829 N N . GLY A 1 105 ? -7.845 41.231 -31.889 1.00 42.91 105 GLY A N 1
ATOM 830 C CA . GLY A 1 105 ? -8.726 42.210 -31.240 1.00 42.91 105 GLY A CA 1
ATOM 831 C C . GLY A 1 105 ? -8.719 41.903 -29.738 1.00 42.91 105 GLY A C 1
ATOM 832 O O . GLY A 1 105 ? -9.368 40.952 -29.331 1.00 42.91 105 GLY A O 1
ATOM 833 N N . ALA A 1 106 ? -7.794 42.456 -28.948 1.00 46.25 106 ALA A N 1
ATOM 834 C CA . ALA A 1 106 ? -7.950 43.738 -28.249 1.00 46.25 106 ALA A CA 1
ATOM 835 C C . ALA A 1 106 ? -9.272 43.822 -27.467 1.00 46.25 106 ALA A C 1
ATOM 837 O O . ALA A 1 106 ? -10.319 43.842 -28.102 1.00 46.25 106 ALA A O 1
ATOM 838 N N . MET A 1 107 ? -9.168 43.859 -26.128 1.00 47.09 107 MET A N 1
ATOM 839 C CA . MET A 1 107 ? -10.030 44.468 -25.082 1.00 47.09 107 MET A CA 1
ATOM 840 C C . MET A 1 107 ? -9.632 43.760 -23.767 1.00 47.09 107 MET A C 1
ATOM 842 O O . MET A 1 107 ? -9.933 42.589 -23.584 1.00 47.09 107 MET A O 1
ATOM 846 N N . ALA A 1 108 ? -8.746 44.284 -22.914 1.00 49.03 108 ALA A N 1
ATOM 847 C CA . ALA A 1 108 ? -8.899 45.481 -22.081 1.00 49.03 108 ALA A CA 1
ATOM 848 C C . ALA A 1 108 ? -10.289 45.539 -21.423 1.00 49.03 108 ALA A C 1
ATOM 850 O O . ALA A 1 108 ? -11.234 46.061 -22.000 1.00 49.03 108 ALA A O 1
ATOM 851 N N . GLY A 1 109 ? -10.400 44.979 -20.217 1.00 46.41 109 GLY A N 1
ATOM 852 C CA . GLY A 1 109 ? -11.632 44.949 -19.429 1.00 46.41 109 GLY A CA 1
ATOM 853 C C . GLY A 1 109 ? -11.319 44.824 -17.944 1.00 46.41 109 GLY A C 1
ATOM 854 O O . GLY A 1 109 ? -11.329 43.736 -17.382 1.00 46.41 109 GLY A O 1
ATOM 855 N N . LYS A 1 110 ? -10.972 45.967 -17.358 1.00 48.03 110 LYS A N 1
ATOM 856 C CA . LYS A 1 110 ? -10.774 46.242 -15.935 1.00 48.03 110 LYS A CA 1
ATOM 857 C C . LYS A 1 110 ? -12.141 46.203 -15.234 1.00 48.03 110 LYS A C 1
ATOM 859 O O . LYS A 1 110 ? -13.054 46.878 -15.696 1.00 48.03 110 LYS A O 1
ATOM 864 N N . ALA A 1 111 ? -12.279 45.457 -14.140 1.00 50.66 111 ALA A N 1
ATOM 865 C CA . ALA A 1 111 ? -13.424 45.571 -13.236 1.00 50.66 111 ALA A CA 1
ATOM 866 C C . ALA A 1 111 ? -12.937 45.456 -11.786 1.00 50.66 111 ALA A C 1
ATOM 868 O O . ALA A 1 111 ? -12.567 44.386 -11.308 1.00 50.66 111 ALA A O 1
ATOM 869 N N . GLU A 1 112 ? -12.882 46.620 -11.150 1.00 49.81 112 GLU A N 1
ATOM 870 C CA . GLU A 1 112 ? -12.803 46.835 -9.710 1.00 49.81 112 GLU A CA 1
ATOM 871 C C . GLU A 1 112 ? -14.195 46.625 -9.084 1.00 49.81 112 GLU A C 1
ATOM 873 O O . GLU A 1 112 ? -15.205 46.879 -9.741 1.00 49.81 112 GLU A O 1
ATOM 878 N N . GLY A 1 113 ? -14.239 46.284 -7.791 1.00 40.91 113 GLY A N 1
ATOM 879 C CA . GLY A 1 113 ? -15.273 46.811 -6.888 1.00 40.91 113 GLY A CA 1
ATOM 880 C C . GLY A 1 113 ? -16.276 45.824 -6.271 1.00 40.91 113 GLY A C 1
ATOM 881 O O . GLY A 1 113 ? -16.965 45.092 -6.974 1.00 40.91 113 GLY A O 1
ATOM 882 N N . GLY A 1 114 ? -16.399 45.917 -4.939 1.00 44.31 114 GLY A N 1
ATOM 883 C CA . GLY A 1 114 ? -17.432 45.327 -4.072 1.00 44.31 114 GLY A CA 1
ATOM 884 C C . GLY A 1 114 ? -16.796 44.390 -3.045 1.00 44.31 114 GLY A C 1
ATOM 885 O O . GLY A 1 114 ? -16.459 43.264 -3.388 1.00 44.31 114 GLY A O 1
ATOM 886 N N . ASP A 1 115 ? -16.449 44.763 -1.811 1.00 44.31 115 ASP A N 1
ATOM 887 C CA . ASP A 1 115 ? -17.070 45.620 -0.779 1.00 44.31 115 ASP A CA 1
ATOM 888 C C . ASP A 1 115 ? -18.552 45.339 -0.470 1.00 44.31 115 ASP A C 1
ATOM 890 O O . ASP A 1 115 ? -19.396 45.298 -1.362 1.00 44.31 115 ASP A O 1
ATOM 894 N N . GLY A 1 116 ? -18.838 45.158 0.824 1.00 41.66 116 GLY A N 1
ATOM 895 C CA . GLY A 1 116 ? -20.124 44.764 1.414 1.00 41.66 116 GLY A CA 1
ATOM 896 C C . GLY A 1 116 ? -19.975 43.479 2.233 1.00 41.66 116 GLY A C 1
ATOM 897 O O . GLY A 1 116 ? -19.954 42.389 1.676 1.00 41.66 116 GLY A O 1
ATOM 898 N N . GLY A 1 117 ? -19.710 43.557 3.543 1.00 37.41 117 GLY A N 1
ATOM 899 C CA . GLY A 1 117 ? -20.751 43.694 4.576 1.00 37.41 117 GLY A CA 1
ATOM 900 C C . GLY A 1 117 ? -21.275 42.294 4.940 1.00 37.41 117 GLY A C 1
ATOM 901 O O . GLY A 1 117 ? -21.700 41.556 4.071 1.00 37.41 117 GLY A O 1
ATOM 902 N N . GLY A 1 118 ? -21.231 41.773 6.160 1.00 35.38 118 GLY A N 1
ATOM 903 C CA . GLY A 1 118 ? -21.414 42.380 7.464 1.00 35.38 118 GLY A CA 1
ATOM 904 C C . GLY A 1 118 ? -22.295 41.419 8.281 1.00 35.38 118 GLY A C 1
ATOM 905 O O . GLY A 1 118 ? -23.352 41.016 7.815 1.00 35.38 118 GLY A O 1
ATOM 906 N N . THR A 1 119 ? -21.859 41.122 9.508 1.00 35.00 119 THR A N 1
ATOM 907 C CA . THR A 1 119 ? -22.725 41.118 10.705 1.00 35.00 119 THR A CA 1
ATOM 908 C C . THR A 1 119 ? -23.595 39.887 11.058 1.00 35.00 119 THR A C 1
ATOM 910 O O . THR A 1 119 ? -24.345 39.344 10.256 1.00 35.00 119 THR A O 1
ATOM 913 N N . THR A 1 120 ? -23.537 39.573 12.370 1.00 45.56 120 THR A N 1
ATOM 914 C CA . THR A 1 120 ? -24.430 38.775 13.260 1.00 45.56 120 THR A CA 1
ATOM 915 C C . THR A 1 120 ? -24.443 37.257 13.069 1.00 45.56 120 THR A C 1
ATOM 917 O O . THR A 1 120 ? -24.935 36.749 12.076 1.00 45.56 120 THR A O 1
ATOM 920 N N . ILE A 1 121 ? -23.813 36.446 13.932 1.00 47.12 121 ILE A N 1
ATOM 921 C CA . ILE A 1 121 ? -24.135 36.120 15.343 1.00 47.12 121 ILE A CA 1
ATOM 922 C C . ILE A 1 121 ? -25.642 35.947 15.599 1.00 47.12 121 ILE A C 1
ATOM 924 O O . ILE A 1 121 ? -26.351 36.923 15.816 1.00 47.12 121 ILE A O 1
ATOM 928 N N . ALA A 1 122 ? -26.100 34.695 15.657 1.00 43.06 122 ALA A N 1
ATOM 929 C CA . ALA A 1 122 ? -27.327 34.321 16.353 1.00 43.06 122 ALA A CA 1
ATOM 930 C C . ALA A 1 122 ? -27.174 32.920 16.959 1.00 43.06 122 ALA A C 1
ATOM 932 O O . ALA A 1 122 ? -27.269 31.891 16.293 1.00 43.06 122 ALA A O 1
ATOM 933 N N . THR A 1 123 ? -26.902 32.935 18.257 1.00 43.72 123 THR A N 1
ATOM 934 C CA . THR A 1 123 ? -27.096 31.855 19.218 1.00 43.72 123 THR A CA 1
ATOM 935 C C . THR A 1 123 ? -28.578 31.484 19.266 1.00 43.72 123 THR A C 1
ATOM 937 O O . THR A 1 123 ? -29.409 32.348 19.532 1.00 43.72 123 THR A O 1
ATOM 940 N N . ALA A 1 124 ? -28.916 30.210 19.075 1.00 42.03 124 ALA A N 1
ATOM 941 C CA . ALA A 1 124 ? -30.227 29.685 19.444 1.00 42.03 124 ALA A CA 1
ATOM 942 C C . ALA A 1 124 ? -30.091 28.253 19.967 1.00 42.03 124 ALA A C 1
ATOM 944 O O . ALA A 1 124 ? -30.043 27.274 19.227 1.00 42.03 124 ALA A O 1
ATOM 945 N N . THR A 1 125 ? -30.016 28.178 21.290 1.00 44.25 125 THR A N 1
ATOM 946 C CA . THR A 1 125 ? -30.366 27.031 22.119 1.00 44.25 125 THR A CA 1
ATOM 947 C C . THR A 1 125 ? -31.846 26.705 21.902 1.00 44.25 125 THR A C 1
ATOM 949 O O . THR A 1 125 ? -32.684 27.575 22.119 1.00 44.25 125 THR A O 1
ATOM 952 N N . SER A 1 126 ? -32.198 25.476 21.524 1.00 44.00 126 SER A N 1
ATOM 953 C CA . SER A 1 126 ? -33.538 24.944 21.798 1.00 44.00 126 SER A CA 1
ATOM 954 C C . SER A 1 126 ? -33.544 23.422 21.742 1.00 44.00 126 SER A C 1
ATOM 956 O O . SER A 1 126 ? -32.965 22.805 20.850 1.00 44.00 126 SER A O 1
ATOM 958 N N . ALA A 1 127 ? -34.175 22.845 22.753 1.00 46.12 127 ALA A N 1
ATOM 959 C CA . ALA A 1 127 ? -34.237 21.435 23.067 1.00 46.12 127 ALA A CA 1
ATOM 960 C C . ALA A 1 127 ? -35.592 20.822 22.666 1.00 46.12 127 ALA A C 1
ATOM 962 O O . ALA A 1 127 ? -36.606 21.517 22.651 1.00 46.12 127 ALA A O 1
ATOM 963 N N . HIS A 1 128 ? -35.570 19.490 22.495 1.00 36.62 128 HIS A N 1
ATOM 964 C CA . HIS A 1 128 ? -36.691 18.527 22.475 1.00 36.62 128 HIS A CA 1
ATOM 965 C C . HIS A 1 128 ? -37.576 18.455 21.207 1.00 36.62 128 HIS A C 1
ATOM 967 O O . HIS A 1 128 ? -37.658 19.428 20.465 1.00 36.62 128 HIS A O 1
ATOM 973 N N . PRO A 1 129 ? -38.347 17.361 20.986 1.00 56.69 129 PRO A N 1
ATOM 974 C CA . PRO A 1 129 ? -38.225 15.973 21.459 1.00 56.69 129 PRO A CA 1
ATOM 975 C C . PRO A 1 129 ? -38.281 14.919 20.322 1.00 56.69 129 PRO A C 1
ATOM 977 O O . PRO A 1 129 ? -38.621 15.187 19.173 1.00 56.69 129 PRO A O 1
ATOM 980 N N . THR A 1 130 ? -37.981 13.678 20.702 1.00 51.44 130 THR A N 1
ATOM 981 C CA . THR A 1 130 ? -38.170 12.416 19.975 1.00 51.44 130 THR A CA 1
ATOM 982 C C . THR A 1 130 ? -39.555 12.298 19.322 1.00 51.44 130 THR A C 1
ATOM 984 O O . THR A 1 130 ? -40.559 12.172 20.019 1.00 51.44 130 THR A O 1
ATOM 987 N N . ALA A 1 131 ? -39.599 12.267 17.988 1.00 40.84 131 ALA A N 1
ATOM 988 C CA . ALA A 1 131 ? -40.774 11.888 17.210 1.00 40.84 131 ALA A CA 1
ATOM 989 C C . ALA A 1 131 ? -40.473 10.606 16.421 1.00 40.84 131 ALA A C 1
ATOM 991 O O . ALA A 1 131 ? -39.674 10.597 15.484 1.00 40.84 131 ALA A O 1
ATOM 992 N N . THR A 1 132 ? -41.114 9.516 16.832 1.00 52.19 132 THR A N 1
ATOM 993 C CA . THR A 1 132 ? -41.172 8.239 16.119 1.00 52.19 132 THR A CA 1
ATOM 994 C C . THR A 1 132 ? -41.992 8.429 14.842 1.00 52.19 132 THR A C 1
ATOM 996 O O . THR A 1 132 ? -43.211 8.572 14.906 1.00 52.19 132 THR A O 1
ATOM 999 N N . LEU A 1 133 ? -41.331 8.440 13.683 1.00 40.62 133 LEU A N 1
ATOM 1000 C CA . LEU A 1 133 ? -41.971 8.464 12.367 1.00 40.62 133 LEU A CA 1
ATOM 1001 C C . LEU A 1 133 ? -41.767 7.116 11.668 1.00 40.62 133 LEU A C 1
ATOM 1003 O O . LEU A 1 133 ? -40.643 6.693 11.401 1.00 40.62 133 LEU A O 1
ATOM 1007 N N . HIS A 1 134 ? -42.890 6.458 11.387 1.00 52.94 134 HIS A N 1
ATOM 1008 C CA . HIS A 1 134 ? -43.011 5.338 10.460 1.00 52.94 134 HIS A CA 1
ATOM 1009 C C . HIS A 1 134 ? -42.446 5.704 9.072 1.00 52.94 134 HIS A C 1
ATOM 1011 O O . HIS A 1 134 ? -42.687 6.819 8.603 1.00 52.94 134 HIS A O 1
ATOM 1017 N N . PRO A 1 135 ? -41.773 4.780 8.363 1.00 59.62 135 PRO A N 1
ATOM 1018 C CA . PRO A 1 135 ? -41.460 4.980 6.953 1.00 59.62 135 PRO A CA 1
ATOM 1019 C C . PRO A 1 135 ? -42.736 4.826 6.098 1.00 59.62 135 PRO A C 1
ATOM 1021 O O . PRO A 1 135 ? -43.432 3.815 6.237 1.00 59.62 135 PRO A O 1
ATOM 1024 N N . PRO A 1 136 ? -43.066 5.783 5.208 1.00 54.78 136 PRO A N 1
ATOM 1025 C CA . PRO A 1 136 ? -44.121 5.588 4.223 1.00 54.78 136 PRO A CA 1
ATOM 1026 C C . PRO A 1 136 ? -43.668 4.615 3.128 1.00 54.78 136 PRO A C 1
ATOM 1028 O O . PRO A 1 136 ? -42.507 4.603 2.711 1.00 54.78 136 PRO A O 1
ATOM 1031 N N . ALA A 1 137 ? -44.618 3.797 2.676 1.00 47.69 137 ALA A N 1
ATOM 1032 C CA . ALA A 1 137 ? -44.481 2.903 1.539 1.00 47.69 137 ALA A CA 1
ATOM 1033 C C . ALA A 1 137 ? -44.057 3.687 0.285 1.00 47.69 137 ALA A C 1
ATOM 1035 O O . ALA A 1 137 ? -44.633 4.720 -0.054 1.00 47.69 137 ALA A O 1
ATOM 1036 N N . ASN A 1 138 ? -43.009 3.194 -0.369 1.00 50.41 138 ASN A N 1
ATOM 1037 C CA . ASN A 1 138 ? -42.448 3.756 -1.587 1.00 50.41 138 ASN A CA 1
ATOM 1038 C C . ASN A 1 138 ? -43.184 3.137 -2.782 1.00 50.41 138 ASN A C 1
ATOM 1040 O O . ASN A 1 138 ? -42.778 2.089 -3.288 1.00 50.41 138 ASN A O 1
ATOM 1044 N N . ASP A 1 139 ? -44.299 3.752 -3.174 1.00 44.50 139 ASP A N 1
ATOM 1045 C CA . ASP A 1 139 ? -45.043 3.375 -4.372 1.00 44.50 139 ASP A CA 1
ATOM 1046 C C . ASP A 1 139 ? -44.277 3.776 -5.641 1.00 44.50 139 ASP A C 1
ATOM 1048 O O . ASP A 1 139 ? -43.705 4.861 -5.758 1.00 44.50 139 ASP A O 1
ATOM 1052 N N . GLY A 1 140 ? -44.255 2.836 -6.585 1.00 50.34 140 GLY A N 1
ATOM 1053 C CA . GLY A 1 140 ? -43.477 2.835 -7.818 1.00 50.34 140 GLY A CA 1
ATOM 1054 C C . GLY A 1 140 ? -43.477 4.142 -8.610 1.00 50.34 140 GLY A C 1
ATOM 1055 O O . GLY A 1 140 ? -44.470 4.522 -9.225 1.00 50.34 140 GLY A O 1
ATOM 1056 N N . ILE A 1 141 ? -42.291 4.740 -8.727 1.00 43.56 141 ILE A N 1
ATOM 1057 C CA . ILE A 1 141 ? -41.967 5.687 -9.793 1.00 43.56 141 ILE A CA 1
ATOM 1058 C C . ILE A 1 141 ? -41.250 4.909 -10.898 1.00 43.56 141 ILE A C 1
ATOM 1060 O O . ILE A 1 141 ? -40.097 4.494 -10.760 1.00 43.56 141 ILE A O 1
ATOM 1064 N N . ALA A 1 142 ? -41.959 4.703 -12.005 1.00 51.75 142 ALA A N 1
ATOM 1065 C CA . ALA A 1 142 ? -41.405 4.183 -13.245 1.00 51.75 142 ALA A CA 1
ATOM 1066 C C . ALA A 1 142 ? -40.398 5.188 -13.847 1.00 51.75 142 ALA A C 1
ATOM 1068 O O . ALA A 1 142 ? -40.727 6.368 -13.988 1.00 51.75 142 ALA A O 1
ATOM 1069 N N . PRO A 1 143 ? -39.186 4.767 -14.255 1.00 54.34 143 PRO A N 1
ATOM 1070 C CA . PRO A 1 143 ? -38.247 5.660 -14.920 1.00 54.34 143 PRO A CA 1
ATOM 1071 C C . PRO A 1 143 ? -38.568 5.770 -16.419 1.00 54.34 143 PRO A C 1
ATOM 1073 O O . PRO A 1 143 ? -38.038 5.025 -17.242 1.00 54.34 143 PRO A O 1
ATOM 1076 N N . SER A 1 144 ? -39.411 6.736 -16.792 1.00 50.31 144 SER A N 1
ATOM 1077 C CA . SER A 1 144 ? -39.493 7.235 -18.170 1.00 50.31 144 SER A CA 1
ATOM 1078 C C . SER A 1 144 ? -38.529 8.411 -18.344 1.00 50.31 144 SER A C 1
ATOM 1080 O O . SER A 1 144 ? -38.729 9.473 -17.757 1.00 50.31 144 SER A O 1
ATOM 1082 N N . GLY A 1 145 ? -37.478 8.244 -19.147 1.00 44.06 145 GLY A N 1
ATOM 1083 C CA . GLY A 1 145 ? -36.557 9.344 -19.440 1.00 44.06 145 GLY A CA 1
ATOM 1084 C C . GLY A 1 145 ? -35.292 8.901 -20.159 1.00 44.06 145 GLY A C 1
ATOM 1085 O O . GLY A 1 145 ? -34.197 8.980 -19.608 1.00 44.06 145 GLY A O 1
ATOM 1086 N N . ALA A 1 146 ? -35.444 8.417 -21.391 1.00 48.56 146 ALA A N 1
ATOM 1087 C CA . ALA A 1 146 ? -34.340 8.128 -22.295 1.00 48.56 146 ALA A CA 1
ATOM 1088 C C . ALA A 1 146 ? -33.618 9.431 -22.689 1.00 48.56 146 ALA A C 1
ATOM 1090 O O . ALA A 1 146 ? -33.985 10.093 -23.654 1.00 48.56 146 ALA A O 1
ATOM 1091 N N . SER A 1 147 ? -32.581 9.804 -21.936 1.00 47.12 147 SER A N 1
ATOM 1092 C CA . SER A 1 147 ? -31.615 10.821 -22.355 1.00 47.12 147 SER A CA 1
ATOM 1093 C C . SER A 1 147 ? -30.435 10.130 -23.038 1.00 47.12 147 SER A C 1
ATOM 1095 O O . SER A 1 147 ? -29.566 9.536 -22.393 1.00 47.12 147 SER A O 1
ATOM 1097 N N . SER A 1 148 ? -30.434 10.173 -24.370 1.00 48.03 148 SER A N 1
ATOM 1098 C CA . SER A 1 148 ? -29.404 9.647 -25.272 1.00 48.03 148 SER A CA 1
ATOM 1099 C C . SER A 1 148 ? -28.147 10.529 -25.281 1.00 48.03 148 SER A C 1
ATOM 1101 O O . SER A 1 148 ? -27.677 10.969 -26.328 1.00 48.03 148 SER A O 1
ATOM 1103 N N . GLY A 1 149 ? -27.594 10.814 -24.102 1.00 51.72 149 GLY A N 1
ATOM 1104 C CA . GLY A 1 149 ? -26.270 11.413 -23.980 1.00 51.72 149 GLY A CA 1
ATOM 1105 C C . GLY A 1 149 ? -25.219 10.371 -24.350 1.00 51.72 149 GLY A C 1
ATOM 1106 O O . GLY A 1 149 ? -25.089 9.365 -23.653 1.00 51.72 149 GLY A O 1
ATOM 1107 N N . GLY A 1 150 ? -24.495 10.594 -25.451 1.00 56.97 150 GLY A N 1
ATOM 1108 C CA . GLY A 1 150 ? -23.450 9.713 -25.975 1.00 56.97 150 GLY A CA 1
ATOM 1109 C C . GLY A 1 150 ? -22.396 9.364 -24.924 1.00 56.97 150 GLY A C 1
ATOM 1110 O O . GLY A 1 150 ? -21.403 10.069 -24.740 1.00 56.97 150 GLY A O 1
ATOM 1111 N N . LYS A 1 151 ? -22.611 8.248 -24.223 1.00 52.44 151 LYS A N 1
ATOM 1112 C CA . LYS A 1 151 ? -21.644 7.661 -23.301 1.00 52.44 151 LYS A CA 1
ATOM 1113 C C . LYS A 1 151 ? -20.489 7.149 -24.146 1.00 52.44 151 LYS A C 1
ATOM 1115 O O . LYS A 1 151 ? -20.610 6.118 -24.803 1.00 52.44 151 LYS A O 1
ATOM 1120 N N . ARG A 1 152 ? -19.373 7.885 -24.129 1.00 59.53 152 ARG A N 1
ATOM 1121 C CA . ARG A 1 152 ? -18.082 7.406 -24.634 1.00 59.53 152 ARG A CA 1
ATOM 1122 C C . ARG A 1 152 ? -17.898 5.957 -24.170 1.00 59.53 152 ARG A C 1
ATOM 1124 O O . ARG A 1 152 ? -18.061 5.724 -22.966 1.00 59.53 152 ARG A O 1
ATOM 1131 N N . PRO A 1 153 ? -17.606 5.002 -25.074 1.00 58.50 153 PRO A N 1
ATOM 1132 C CA . PRO A 1 153 ? -17.430 3.609 -24.698 1.00 58.50 153 PRO A CA 1
ATOM 1133 C C . PRO A 1 153 ? -16.385 3.570 -23.590 1.00 58.50 153 PRO A C 1
ATOM 1135 O O . PRO A 1 153 ? -15.238 3.983 -23.784 1.00 58.50 153 PRO A O 1
ATOM 1138 N N . ARG A 1 154 ? -16.815 3.180 -22.383 1.00 58.69 154 ARG A N 1
ATOM 1139 C CA . ARG A 1 154 ? -15.905 2.947 -21.265 1.00 58.69 154 ARG A CA 1
ATOM 1140 C C . ARG A 1 154 ? -14.888 1.956 -21.793 1.00 58.69 154 ARG A C 1
ATOM 1142 O O . ARG A 1 154 ? -15.267 0.834 -22.110 1.00 58.69 154 ARG A O 1
ATOM 1149 N N . ARG A 1 155 ? -13.641 2.416 -21.929 1.00 53.78 155 ARG A N 1
ATOM 1150 C CA . ARG A 1 155 ? -12.479 1.612 -22.303 1.00 53.78 155 ARG A CA 1
ATOM 1151 C C . ARG A 1 155 ? -12.604 0.309 -21.522 1.00 53.78 155 ARG A C 1
ATOM 1153 O O . ARG A 1 155 ? -12.527 0.341 -20.292 1.00 53.78 155 ARG A O 1
ATOM 1160 N N . THR A 1 156 ? -12.931 -0.775 -22.217 1.00 51.19 156 THR A N 1
ATOM 1161 C CA . THR A 1 156 ? -13.057 -2.115 -21.656 1.00 51.19 156 THR A CA 1
ATOM 1162 C C . THR A 1 156 ? -11.671 -2.448 -21.141 1.00 51.19 156 THR A C 1
ATOM 1164 O O . THR A 1 156 ? -10.771 -2.797 -21.899 1.00 51.19 156 THR A O 1
ATOM 1167 N N . TYR A 1 157 ? -11.460 -2.160 -19.859 1.00 48.62 157 TYR A N 1
ATOM 1168 C CA . TYR A 1 157 ? -10.217 -2.429 -19.162 1.00 48.62 157 TYR A CA 1
ATOM 1169 C C . TYR A 1 157 ? -9.926 -3.908 -19.387 1.00 48.62 157 TYR A C 1
ATOM 1171 O O . TYR A 1 157 ? -10.820 -4.718 -19.147 1.00 48.62 157 TYR A O 1
ATOM 1179 N N . CYS A 1 158 ? -8.748 -4.196 -19.949 1.00 45.06 158 CYS A N 1
ATOM 1180 C CA . CYS A 1 158 ? -8.302 -5.485 -20.472 1.00 45.06 158 CYS A CA 1
ATOM 1181 C C . CYS A 1 158 ? -9.154 -6.665 -19.996 1.00 45.06 158 CYS A C 1
ATOM 1183 O O . CYS A 1 158 ? -9.115 -7.029 -18.821 1.00 45.06 158 CYS A O 1
ATOM 1185 N N . SER A 1 159 ? -9.905 -7.251 -20.928 1.00 46.00 159 SER A N 1
ATOM 1186 C CA . SER A 1 159 ? -10.772 -8.415 -20.753 1.00 46.00 159 SER A CA 1
ATOM 1187 C C . SER A 1 159 ? -9.963 -9.691 -20.517 1.00 46.00 159 SER A C 1
ATOM 1189 O O . SER A 1 159 ? -10.115 -10.673 -21.238 1.00 46.00 159 SER A O 1
ATOM 1191 N N . ILE A 1 160 ? -9.056 -9.680 -19.541 1.00 67.25 160 ILE A N 1
ATOM 1192 C CA . ILE A 1 160 ? -8.492 -10.914 -19.018 1.00 67.25 160 ILE A CA 1
ATOM 1193 C C . ILE A 1 160 ? -9.629 -11.527 -18.198 1.00 67.25 160 ILE A C 1
ATOM 1195 O O . ILE A 1 160 ? -10.009 -10.933 -17.182 1.00 67.25 160 ILE A O 1
ATOM 1199 N N . PRO A 1 161 ? -10.230 -12.643 -18.647 1.00 73.56 161 PRO A N 1
ATOM 1200 C CA . PRO A 1 161 ? -11.309 -13.271 -17.906 1.00 73.56 161 PRO A CA 1
ATOM 1201 C C . PRO A 1 161 ? -10.835 -13.553 -16.474 1.00 73.56 161 PRO A C 1
ATOM 1203 O O . PRO A 1 161 ? -9.657 -13.882 -16.270 1.00 73.56 161 PRO A O 1
ATOM 1206 N N . PRO A 1 162 ? -11.707 -13.378 -15.464 1.00 76.00 162 PRO A N 1
ATOM 1207 C CA . PRO A 1 162 ? -11.351 -13.709 -14.095 1.00 76.00 162 PRO A CA 1
ATOM 1208 C C . PRO A 1 162 ? -10.875 -15.163 -14.062 1.00 76.00 162 PRO A C 1
ATOM 1210 O O . PRO A 1 162 ? -11.590 -16.067 -14.485 1.00 76.00 162 PRO A O 1
ATOM 1213 N N . ARG A 1 163 ? -9.633 -15.379 -13.615 1.00 86.00 163 ARG A N 1
ATOM 1214 C CA . ARG A 1 163 ? -9.077 -16.729 -13.470 1.00 86.00 163 ARG A CA 1
ATOM 1215 C C . ARG A 1 163 ? -9.922 -17.519 -12.475 1.00 86.00 163 ARG A C 1
ATOM 1217 O O . ARG A 1 163 ? -10.297 -16.957 -11.441 1.00 86.00 163 ARG A O 1
ATOM 1224 N N . SER A 1 164 ? -10.177 -18.790 -12.789 1.00 95.44 164 SER A N 1
ATOM 1225 C CA . SER A 1 164 ? -10.852 -19.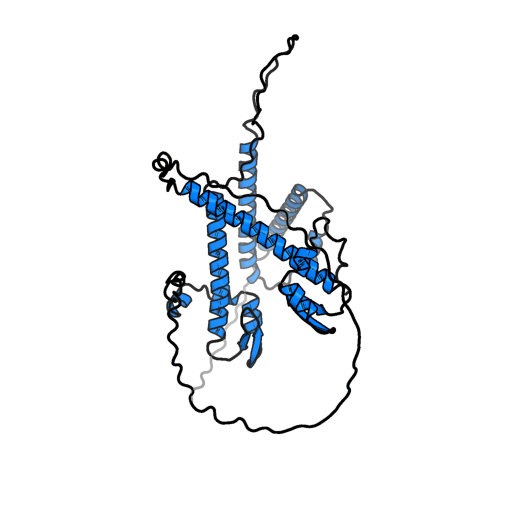708 -11.873 1.00 95.44 164 SER A CA 1
ATOM 1226 C C . SER A 1 164 ? -10.042 -19.879 -10.587 1.00 95.44 164 SER A C 1
ATOM 1228 O O . SER A 1 164 ? -8.826 -19.643 -10.564 1.00 95.44 164 SER A O 1
ATOM 1230 N N . ASP A 1 165 ? -10.715 -20.248 -9.502 1.00 94.38 165 ASP A N 1
ATOM 1231 C CA . ASP A 1 165 ? -10.069 -20.383 -8.198 1.00 94.38 165 ASP A CA 1
ATOM 1232 C C . ASP A 1 165 ? -9.075 -21.550 -8.178 1.00 94.38 165 ASP A C 1
ATOM 1234 O O . ASP A 1 165 ? -8.012 -21.426 -7.573 1.00 94.38 165 ASP A O 1
ATOM 1238 N N . GLU A 1 166 ? -9.329 -22.605 -8.951 1.00 96.25 166 GLU A N 1
ATOM 1239 C CA . GLU A 1 166 ? -8.427 -23.746 -9.135 1.00 96.25 166 GLU A CA 1
ATOM 1240 C C . GLU A 1 166 ? -7.139 -23.330 -9.852 1.00 96.25 166 GLU A C 1
ATOM 1242 O O . GLU A 1 166 ? -6.042 -23.710 -9.445 1.00 96.25 166 GLU A O 1
ATOM 1247 N N . ALA A 1 167 ? -7.245 -22.490 -10.887 1.00 95.25 167 ALA A N 1
ATOM 1248 C CA . ALA A 1 167 ? -6.078 -21.974 -11.598 1.00 95.25 167 ALA A CA 1
ATOM 1249 C C . ALA A 1 167 ? -5.241 -21.043 -10.711 1.00 95.25 167 ALA A C 1
ATOM 1251 O O . ALA A 1 167 ? -4.015 -21.005 -10.817 1.00 95.25 167 ALA A O 1
ATOM 1252 N N . VAL A 1 168 ? -5.898 -20.280 -9.830 1.00 95.38 168 VAL A N 1
ATOM 1253 C CA . VAL A 1 168 ? -5.210 -19.462 -8.826 1.00 95.38 168 VAL A CA 1
ATOM 1254 C C . VAL A 1 168 ? -4.504 -20.350 -7.807 1.00 95.38 168 VAL A C 1
ATOM 1256 O O . VAL A 1 168 ? -3.350 -20.076 -7.496 1.00 95.38 168 VAL A O 1
ATOM 1259 N N . LEU A 1 169 ? -5.160 -21.405 -7.321 1.00 95.88 169 LEU A N 1
ATOM 1260 C CA . LEU A 1 169 ? -4.582 -22.344 -6.363 1.00 95.88 169 LEU A CA 1
ATOM 1261 C C . LEU A 1 169 ? -3.348 -23.048 -6.946 1.00 95.88 169 LEU A C 1
ATOM 1263 O O . LEU A 1 169 ? -2.325 -23.111 -6.277 1.00 95.88 169 LEU A O 1
ATOM 1267 N N . GLY A 1 170 ? -3.410 -23.490 -8.207 1.00 96.88 170 GLY A N 1
ATOM 1268 C CA . GLY A 1 170 ? -2.298 -24.177 -8.874 1.00 96.88 170 GLY A CA 1
ATOM 1269 C C . GLY A 1 170 ? -1.051 -23.312 -9.096 1.00 96.88 170 GLY A C 1
ATOM 1270 O O . GLY A 1 170 ? 0.059 -23.830 -9.140 1.00 96.88 170 GLY A O 1
ATOM 1271 N N . GLU A 1 171 ? -1.201 -21.992 -9.211 1.00 96.31 171 GLU A N 1
ATOM 1272 C CA . GLU A 1 171 ? -0.070 -21.054 -9.317 1.00 96.31 171 GLU A CA 1
ATOM 1273 C C . GLU A 1 171 ? 0.352 -20.475 -7.951 1.00 96.31 171 GLU A C 1
ATOM 1275 O O . GLU A 1 171 ? 1.381 -19.798 -7.818 1.00 96.31 171 GLU A O 1
ATOM 1280 N N . MET A 1 172 ? -0.471 -20.669 -6.921 1.00 97.81 172 MET A N 1
ATOM 1281 C CA . MET A 1 172 ? -0.228 -20.118 -5.601 1.00 97.81 172 MET A CA 1
ATOM 1282 C C . MET A 1 172 ? 0.741 -20.989 -4.815 1.00 97.81 172 MET A C 1
ATOM 1284 O O . MET A 1 172 ? 0.425 -22.101 -4.415 1.00 97.81 172 MET A O 1
ATOM 1288 N N . ASP A 1 173 ? 1.908 -20.424 -4.514 1.00 97.31 173 ASP A N 1
ATOM 1289 C CA . ASP A 1 173 ? 2.815 -20.968 -3.508 1.00 97.31 173 ASP A CA 1
ATOM 1290 C C . ASP A 1 173 ? 2.208 -20.738 -2.116 1.00 97.31 173 ASP A C 1
ATOM 1292 O O . ASP A 1 173 ? 2.329 -19.657 -1.526 1.00 97.31 173 ASP A O 1
ATOM 1296 N N . VAL A 1 174 ? 1.457 -21.737 -1.647 1.00 97.25 174 VAL A N 1
ATOM 1297 C CA . VAL A 1 174 ? 0.700 -21.674 -0.393 1.00 97.25 174 VAL A CA 1
ATOM 1298 C C . VAL A 1 174 ? 1.637 -21.504 0.800 1.00 97.25 174 VAL A C 1
ATOM 1300 O O . VAL A 1 174 ? 1.383 -20.639 1.635 1.00 97.25 174 VAL A O 1
ATOM 1303 N N . ALA A 1 175 ? 2.754 -22.234 0.833 1.00 97.81 175 ALA A N 1
ATOM 1304 C CA . ALA A 1 175 ? 3.740 -22.143 1.906 1.00 97.81 175 ALA A CA 1
ATOM 1305 C C . ALA A 1 175 ? 4.317 -20.723 2.006 1.00 97.81 175 ALA A C 1
ATOM 1307 O O . ALA A 1 175 ? 4.364 -20.133 3.087 1.00 97.81 175 ALA A O 1
ATOM 1308 N N . ALA A 1 176 ? 4.671 -20.108 0.873 1.00 97.06 176 ALA A N 1
ATOM 1309 C CA . ALA A 1 176 ? 5.171 -18.738 0.880 1.00 97.06 176 ALA A CA 1
ATOM 1310 C C . ALA A 1 176 ? 4.117 -17.717 1.348 1.00 97.06 176 ALA A C 1
ATOM 1312 O O . ALA A 1 176 ? 4.470 -16.729 1.998 1.00 97.06 176 ALA A O 1
ATOM 1313 N N . VAL A 1 177 ? 2.831 -17.936 1.043 1.00 98.12 177 VAL A N 1
ATOM 1314 C CA . VAL A 1 177 ? 1.723 -17.104 1.549 1.00 98.12 177 VAL A CA 1
ATOM 1315 C C . VAL A 1 177 ? 1.566 -17.266 3.060 1.00 98.12 177 VAL A C 1
ATOM 1317 O O . VAL A 1 177 ? 1.462 -16.259 3.769 1.00 98.12 177 VAL A O 1
ATOM 1320 N N . GLU A 1 178 ? 1.596 -18.499 3.556 1.00 97.94 178 GLU A N 1
ATOM 1321 C CA . GLU A 1 178 ? 1.446 -18.817 4.977 1.00 97.94 178 GLU A CA 1
ATOM 1322 C C . GLU A 1 178 ? 2.597 -18.259 5.818 1.00 97.94 178 GLU A C 1
ATOM 1324 O O . GLU A 1 178 ? 2.377 -17.722 6.902 1.00 97.94 178 GLU A O 1
ATOM 1329 N N . MET A 1 179 ? 3.811 -18.238 5.264 1.00 97.56 179 MET A N 1
ATOM 1330 C CA . MET A 1 179 ? 4.986 -17.649 5.908 1.00 97.56 179 MET A CA 1
ATOM 1331 C C . MET A 1 179 ? 4.929 -16.117 6.025 1.00 97.56 179 MET A C 1
ATOM 1333 O O . MET A 1 179 ? 5.698 -15.509 6.790 1.00 97.56 179 MET A O 1
ATOM 1337 N N . THR A 1 180 ? 4.017 -15.443 5.315 1.00 97.88 180 THR A N 1
ATOM 1338 C CA . THR A 1 180 ? 3.898 -13.985 5.417 1.00 97.88 180 THR A CA 1
ATOM 1339 C C . THR A 1 180 ? 3.437 -13.548 6.808 1.00 97.88 180 THR A C 1
ATOM 1341 O O . THR A 1 180 ? 2.547 -14.130 7.420 1.00 97.88 180 THR A O 1
ATOM 1344 N N . ARG A 1 181 ? 4.004 -12.442 7.307 1.00 97.69 181 ARG A N 1
ATOM 1345 C CA . ARG A 1 181 ? 3.648 -11.876 8.621 1.00 97.69 181 ARG A CA 1
ATOM 1346 C C . ARG A 1 181 ? 2.149 -11.583 8.761 1.00 97.69 181 ARG A C 1
ATOM 1348 O O . ARG A 1 181 ? 1.593 -11.733 9.842 1.00 97.69 181 ARG A O 1
ATOM 1355 N N . SER A 1 182 ? 1.506 -11.121 7.687 1.00 97.12 182 SER A N 1
ATOM 1356 C CA . SER A 1 182 ? 0.074 -10.807 7.696 1.00 97.12 182 SER A CA 1
ATOM 1357 C C . SER A 1 182 ? -0.780 -12.057 7.848 1.00 97.12 182 SER A C 1
ATOM 1359 O O . SER A 1 182 ? -1.742 -12.018 8.606 1.00 97.12 182 SER A O 1
ATOM 1361 N N . TYR A 1 183 ? -0.419 -13.145 7.163 1.00 98.19 183 TYR A N 1
ATOM 1362 C CA . TYR A 1 183 ? -1.154 -14.394 7.282 1.00 98.19 183 TYR A CA 1
ATOM 1363 C C . TYR A 1 183 ? -0.914 -15.067 8.637 1.00 98.19 183 TYR A C 1
ATOM 1365 O O . TYR A 1 183 ? -1.882 -15.460 9.272 1.00 98.19 183 TYR A O 1
ATOM 1373 N N . ARG A 1 184 ? 0.326 -15.081 9.146 1.00 98.38 184 ARG A N 1
ATOM 1374 C CA . ARG A 1 184 ? 0.625 -15.569 10.508 1.00 98.38 184 ARG A CA 1
ATOM 1375 C C . ARG A 1 184 ? -0.193 -14.856 11.582 1.00 98.38 184 ARG A C 1
ATOM 1377 O O . ARG A 1 184 ? -0.871 -15.483 12.386 1.00 98.38 184 ARG A O 1
ATOM 1384 N N . ARG A 1 185 ? -0.240 -13.521 11.512 1.00 98.12 185 ARG A N 1
ATOM 1385 C CA . ARG A 1 185 ? -1.075 -12.735 12.426 1.00 98.12 185 ARG A CA 1
ATOM 1386 C C . ARG A 1 185 ? -2.557 -13.086 12.296 1.00 98.12 185 ARG A C 1
ATOM 1388 O O . ARG A 1 185 ? -3.256 -13.043 13.291 1.00 98.12 185 ARG A O 1
ATOM 1395 N N . TRP A 1 186 ? -3.041 -13.389 11.093 1.00 98.06 186 TRP A N 1
ATOM 1396 C CA . TRP A 1 186 ? -4.420 -13.830 10.871 1.00 98.06 186 TRP A CA 1
ATOM 1397 C C . TRP A 1 186 ? -4.686 -15.245 11.401 1.00 98.06 186 TRP A C 1
ATOM 1399 O O . TRP A 1 186 ? -5.755 -15.489 11.954 1.00 98.06 186 TRP A O 1
ATOM 1409 N N . SER A 1 187 ? -3.744 -16.178 11.243 1.00 98.12 187 SER A N 1
ATOM 1410 C CA . SER A 1 187 ? -3.894 -17.552 11.730 1.00 98.12 187 SER A CA 1
ATOM 1411 C C . SER A 1 187 ? -3.916 -17.640 13.253 1.00 98.12 187 SER A C 1
ATOM 1413 O O . SER A 1 187 ? -4.578 -18.524 13.777 1.00 98.12 187 SER A O 1
ATOM 1415 N N . GLU A 1 188 ? -3.248 -16.712 13.938 1.00 98.25 188 GLU A N 1
ATOM 1416 C CA . GLU A 1 188 ? -3.202 -16.618 15.404 1.00 98.25 188 GLU A CA 1
ATOM 1417 C C . GLU A 1 188 ? -4.454 -15.965 16.022 1.00 98.25 188 GLU A C 1
ATOM 1419 O O . GLU A 1 188 ? -4.618 -15.992 17.241 1.00 98.25 188 GLU A O 1
ATOM 1424 N N . LEU A 1 189 ? -5.331 -15.341 15.223 1.00 98.31 189 LEU A N 1
ATOM 1425 C CA . LEU A 1 189 ? -6.530 -14.693 15.760 1.00 98.31 189 LEU A CA 1
ATOM 1426 C C . LEU A 1 189 ? -7.596 -15.720 16.169 1.00 98.31 189 LEU A C 1
ATOM 1428 O O . LEU A 1 189 ? -7.819 -16.678 15.428 1.00 98.31 189 LEU A O 1
ATOM 1432 N N . PRO A 1 190 ? -8.324 -15.477 17.277 1.00 98.44 190 PRO A N 1
ATOM 1433 C CA . PRO A 1 190 ? -9.508 -16.257 17.619 1.00 98.44 190 PRO A CA 1
ATOM 1434 C C . PRO A 1 190 ? -10.603 -16.124 16.557 1.00 98.44 190 PRO A C 1
ATOM 1436 O O . PRO A 1 190 ? -10.774 -15.050 15.960 1.00 98.44 190 PRO A O 1
ATOM 1439 N N . ASP A 1 191 ? -11.392 -17.181 16.375 1.00 98.56 191 ASP A N 1
ATOM 1440 C CA . ASP A 1 191 ? -12.567 -17.160 15.503 1.00 98.56 191 ASP A CA 1
ATOM 1441 C C . ASP A 1 191 ? -13.554 -16.054 15.911 1.00 98.56 191 ASP A C 1
ATOM 1443 O O . ASP A 1 191 ? -13.697 -15.701 17.081 1.00 98.56 191 ASP A O 1
ATOM 1447 N N . GLY A 1 192 ? -14.195 -15.441 14.916 1.00 97.81 192 GLY A N 1
ATOM 1448 C CA . GLY A 1 192 ? -15.047 -14.261 15.079 1.00 97.81 192 GLY A CA 1
ATOM 1449 C C . GLY A 1 192 ? -14.290 -12.928 15.140 1.00 97.81 192 GLY A C 1
ATOM 1450 O O . GLY A 1 192 ? -14.907 -11.870 15.002 1.00 97.81 192 GLY A O 1
ATOM 1451 N N . THR A 1 193 ? -12.959 -12.932 15.279 1.00 98.19 193 THR A N 1
ATOM 1452 C CA . THR A 1 193 ? -12.177 -11.687 15.303 1.00 98.19 193 THR A CA 1
ATOM 1453 C C . THR A 1 193 ? -12.051 -11.085 13.903 1.00 98.19 193 THR A C 1
ATOM 1455 O O . THR A 1 193 ? -11.774 -11.782 12.922 1.00 98.19 193 THR A O 1
ATOM 1458 N N . SER A 1 194 ? -12.221 -9.763 13.801 1.00 97.38 194 SER A N 1
ATOM 1459 C CA . SER A 1 194 ? -12.007 -9.035 12.548 1.00 97.38 194 SER A CA 1
ATOM 1460 C C . SER A 1 194 ? -10.527 -8.702 12.330 1.00 97.38 194 SER A C 1
ATOM 1462 O O . SER A 1 194 ? -9.807 -8.306 13.245 1.00 97.38 194 SER A O 1
ATOM 1464 N N . PHE A 1 195 ? -10.070 -8.830 11.090 1.00 98.12 195 PHE A N 1
ATOM 1465 C CA . PHE A 1 195 ? -8.716 -8.518 10.658 1.00 98.12 195 PHE A CA 1
ATOM 1466 C C . PHE A 1 195 ? -8.768 -7.598 9.452 1.00 98.12 195 PHE A C 1
ATOM 1468 O O . PHE A 1 195 ? -9.346 -7.927 8.415 1.00 98.12 195 PHE A O 1
ATOM 1475 N N . SER A 1 196 ? -8.141 -6.435 9.578 1.00 96.50 196 SER A N 1
ATOM 1476 C CA . SER A 1 196 ? -8.065 -5.469 8.490 1.00 96.50 196 SER A CA 1
ATOM 1477 C C . SER A 1 196 ? -6.739 -5.604 7.753 1.00 96.50 196 SER A C 1
ATOM 1479 O O . SER A 1 196 ? -5.665 -5.509 8.350 1.00 96.50 196 SER A O 1
ATOM 1481 N N . TYR A 1 197 ? -6.820 -5.813 6.441 1.00 95.44 197 TYR A N 1
ATOM 1482 C CA . TYR A 1 197 ? -5.669 -5.770 5.544 1.00 95.44 197 TYR A CA 1
ATOM 1483 C C . TYR A 1 197 ? -5.890 -4.695 4.473 1.00 95.44 197 TYR A C 1
ATOM 1485 O O . TYR A 1 197 ? -5.724 -3.509 4.736 1.00 95.44 197 TYR A O 1
ATOM 1493 N N . ASN A 1 198 ? -6.302 -5.085 3.266 1.00 91.12 198 ASN A N 1
ATOM 1494 C CA . ASN A 1 198 ? -6.840 -4.163 2.254 1.00 91.12 198 ASN A CA 1
ATOM 1495 C C . ASN A 1 198 ? -8.380 -4.122 2.266 1.00 91.12 198 ASN A C 1
ATOM 1497 O O . ASN A 1 198 ? -8.998 -3.216 1.719 1.00 91.12 198 ASN A O 1
ATOM 1501 N N . GLN A 1 199 ? -8.972 -5.155 2.856 1.00 94.88 199 GLN A N 1
ATOM 1502 C CA . GLN A 1 199 ? -10.387 -5.352 3.135 1.00 94.88 199 GLN A CA 1
ATOM 1503 C C . GLN A 1 199 ? -10.468 -5.923 4.558 1.00 94.88 199 GLN A C 1
ATOM 1505 O O . GLN A 1 199 ? -9.440 -6.348 5.105 1.00 94.88 199 GLN A O 1
ATOM 1510 N N . THR A 1 200 ? -11.653 -5.904 5.158 1.00 97.00 200 THR A N 1
ATOM 1511 C CA . THR A 1 200 ? -11.885 -6.509 6.472 1.00 97.00 200 THR A CA 1
ATOM 1512 C C . THR A 1 200 ? -12.302 -7.959 6.284 1.00 97.00 200 THR A C 1
ATOM 1514 O O . THR A 1 200 ? -13.246 -8.236 5.551 1.00 97.00 200 THR A O 1
ATOM 1517 N N . TYR A 1 201 ? -11.598 -8.863 6.952 1.00 98.19 201 TYR A N 1
ATOM 1518 C CA . TYR A 1 201 ? -11.884 -10.291 6.987 1.00 98.19 201 TYR A CA 1
ATOM 1519 C C . TYR A 1 201 ? -12.302 -10.666 8.407 1.00 98.19 201 TYR A C 1
ATOM 1521 O O . TYR A 1 201 ? -11.866 -10.037 9.368 1.00 98.19 201 TYR A O 1
ATOM 1529 N N . VAL A 1 202 ? -13.141 -11.682 8.547 1.00 98.12 202 VAL A N 1
ATOM 1530 C CA . VAL A 1 202 ? -13.589 -12.215 9.844 1.00 98.12 202 VAL A CA 1
ATOM 1531 C C . VAL A 1 202 ? -13.150 -13.665 9.943 1.00 98.12 202 VAL A C 1
ATOM 1533 O O . VAL A 1 202 ? -13.439 -14.452 9.038 1.00 98.12 202 VAL A O 1
ATOM 1536 N N . LYS A 1 203 ? -12.375 -13.984 10.982 1.00 98.38 203 LYS A N 1
ATOM 1537 C CA . LYS A 1 203 ? -11.809 -15.317 11.190 1.00 98.38 203 LYS A CA 1
ATOM 1538 C C . LYS A 1 203 ? -12.934 -16.320 11.473 1.00 98.38 203 LYS A C 1
ATOM 1540 O O . LYS A 1 203 ? -13.893 -15.979 12.159 1.00 98.38 203 LYS A O 1
ATOM 1545 N N . GLY A 1 204 ? -12.850 -17.515 10.894 1.00 97.56 204 GLY A N 1
ATOM 1546 C CA . GLY A 1 204 ? -13.892 -18.545 10.998 1.00 97.56 204 GLY A CA 1
ATOM 1547 C C . GLY A 1 204 ? -15.082 -18.367 10.043 1.00 97.56 204 GLY A C 1
ATOM 1548 O O . GLY A 1 204 ? -15.943 -19.233 9.990 1.00 97.56 204 GLY A O 1
ATOM 1549 N N . THR A 1 205 ? -15.153 -17.281 9.261 1.00 98.25 205 THR A N 1
ATOM 1550 C CA . THR A 1 205 ? -16.158 -17.151 8.190 1.00 98.25 205 THR A CA 1
ATOM 1551 C C . THR A 1 205 ? -15.703 -17.881 6.927 1.00 98.25 205 THR A C 1
ATOM 1553 O O . THR A 1 205 ? -14.573 -17.686 6.466 1.00 98.25 205 THR A O 1
ATOM 1556 N N . ASP A 1 206 ? -16.598 -18.669 6.333 1.00 97.81 206 ASP A N 1
ATOM 1557 C CA . ASP A 1 206 ? -16.314 -19.438 5.122 1.00 97.81 206 ASP A CA 1
ATOM 1558 C C . ASP A 1 206 ? -15.823 -18.550 3.972 1.00 97.81 206 ASP A C 1
ATOM 1560 O O . ASP A 1 206 ? -16.340 -17.465 3.698 1.00 97.81 206 ASP A O 1
ATOM 1564 N N . GLY A 1 207 ? -14.761 -19.000 3.304 1.00 97.00 207 GLY A N 1
ATOM 1565 C CA . GLY A 1 207 ? -14.149 -18.296 2.177 1.00 97.00 207 GLY A CA 1
ATOM 1566 C C . GLY A 1 207 ? -13.296 -17.075 2.544 1.00 97.00 207 GLY A C 1
ATOM 1567 O O . GLY A 1 207 ? -12.473 -16.665 1.726 1.00 97.00 207 GLY A O 1
ATOM 1568 N N . HIS A 1 208 ? -13.395 -16.512 3.755 1.00 98.19 208 HIS A N 1
ATOM 1569 C CA . HIS A 1 208 ? -12.556 -15.370 4.148 1.00 98.19 208 HIS A CA 1
ATOM 1570 C C . HIS A 1 208 ? -11.068 -15.730 4.222 1.00 98.19 208 HIS A C 1
ATOM 1572 O O . HIS A 1 208 ? -10.229 -14.922 3.816 1.00 98.19 208 HIS A O 1
ATOM 1578 N N . ASP A 1 209 ? -10.740 -16.945 4.667 1.00 98.19 209 ASP A N 1
ATOM 1579 C CA . ASP A 1 209 ? -9.359 -17.437 4.678 1.00 98.19 209 ASP A CA 1
ATOM 1580 C C . ASP A 1 209 ? -8.775 -17.505 3.257 1.00 98.19 209 ASP A C 1
ATOM 1582 O O . ASP A 1 209 ? -7.719 -16.934 2.971 1.00 98.19 209 ASP A O 1
ATOM 1586 N N . TRP A 1 210 ? -9.531 -18.099 2.328 1.00 97.69 210 TRP A N 1
ATOM 1587 C CA . TRP A 1 210 ? -9.176 -18.166 0.910 1.00 97.69 210 TRP A CA 1
ATOM 1588 C C . TRP A 1 210 ? -9.015 -16.777 0.286 1.00 97.69 210 TRP A C 1
ATOM 1590 O O . TRP A 1 210 ? -8.014 -16.506 -0.382 1.00 97.69 210 TRP A O 1
ATOM 1600 N N . LEU A 1 211 ? -9.961 -15.865 0.531 1.00 97.50 211 LEU A N 1
ATOM 1601 C CA . LEU A 1 211 ? -9.901 -14.500 0.008 1.00 97.50 211 LEU A CA 1
ATOM 1602 C C . LEU A 1 211 ? -8.661 -13.752 0.511 1.00 97.50 211 LEU A C 1
ATOM 1604 O O . LEU A 1 211 ? -8.018 -13.044 -0.273 1.00 97.50 211 LEU A O 1
ATOM 1608 N N . LEU A 1 212 ? -8.285 -13.934 1.781 1.00 98.00 212 LEU A N 1
ATOM 1609 C CA . LEU A 1 212 ? -7.073 -13.340 2.335 1.00 98.00 212 LEU A CA 1
ATOM 1610 C C . LEU A 1 212 ? -5.809 -13.932 1.691 1.00 98.00 212 LEU A C 1
ATOM 1612 O O . LEU A 1 212 ? -4.966 -13.160 1.220 1.00 98.00 212 LEU A O 1
ATOM 1616 N N . ARG A 1 213 ? -5.695 -15.268 1.596 1.00 98.06 213 ARG A N 1
ATOM 1617 C CA . ARG A 1 213 ? -4.575 -15.950 0.911 1.00 98.06 213 ARG A CA 1
ATOM 1618 C C . ARG A 1 213 ? -4.428 -15.450 -0.527 1.00 98.06 213 ARG A C 1
ATOM 1620 O O . ARG A 1 213 ? -3.352 -15.001 -0.931 1.00 98.06 213 ARG A O 1
ATOM 1627 N N . LYS A 1 214 ? -5.539 -15.400 -1.267 1.00 97.31 214 LYS A N 1
ATOM 1628 C CA . LYS A 1 214 ? -5.618 -14.894 -2.644 1.00 97.31 214 LYS A CA 1
ATOM 1629 C C . LYS A 1 214 ? -5.174 -13.433 -2.751 1.00 97.31 214 LYS A C 1
ATOM 1631 O O . LYS A 1 214 ? -4.481 -13.067 -3.704 1.00 97.31 214 LYS A O 1
ATOM 1636 N N . ASN A 1 215 ? -5.529 -12.582 -1.786 1.00 97.00 215 ASN A N 1
ATOM 1637 C CA . ASN A 1 215 ? -5.102 -11.181 -1.759 1.00 97.00 215 ASN A CA 1
ATOM 1638 C C . ASN A 1 215 ? -3.586 -11.046 -1.546 1.00 97.00 215 ASN A C 1
ATOM 1640 O O . ASN A 1 215 ? -2.915 -10.326 -2.293 1.00 97.00 215 ASN A O 1
ATOM 1644 N N . ILE A 1 216 ? -3.041 -11.770 -0.564 1.00 97.62 216 ILE A N 1
ATOM 1645 C CA . ILE A 1 216 ? -1.606 -11.787 -0.256 1.00 97.62 216 ILE A CA 1
ATOM 1646 C C . ILE A 1 216 ? -0.814 -12.287 -1.468 1.00 97.62 216 ILE A C 1
ATOM 1648 O O . ILE A 1 216 ? 0.118 -11.606 -1.915 1.00 97.62 216 ILE A O 1
ATOM 1652 N N . TRP A 1 217 ? -1.232 -13.406 -2.062 1.00 97.50 217 TRP A N 1
ATOM 1653 C CA . TRP A 1 217 ? -0.596 -13.976 -3.246 1.00 97.50 217 TRP A CA 1
ATOM 1654 C C . TRP A 1 217 ? -0.597 -13.014 -4.436 1.00 97.50 217 TRP A C 1
ATOM 1656 O O . TRP A 1 217 ? 0.459 -12.776 -5.024 1.00 97.50 217 TRP A O 1
ATOM 1666 N N . ARG A 1 218 ? -1.732 -12.370 -4.754 1.00 95.81 218 ARG A N 1
ATOM 1667 C CA . ARG A 1 218 ? -1.802 -11.363 -5.833 1.00 95.81 218 ARG A CA 1
ATOM 1668 C C . ARG A 1 218 ? -0.769 -10.253 -5.642 1.00 95.81 218 ARG A C 1
ATOM 1670 O O . ARG A 1 218 ? -0.108 -9.853 -6.598 1.00 95.81 218 ARG A O 1
ATOM 1677 N N . ARG A 1 219 ? -0.574 -9.779 -4.406 1.00 95.06 219 ARG A N 1
ATOM 1678 C CA . ARG A 1 219 ? 0.444 -8.759 -4.097 1.00 95.06 219 ARG A CA 1
ATOM 1679 C C . ARG A 1 219 ? 1.868 -9.299 -4.196 1.00 95.06 219 ARG A C 1
ATOM 1681 O O . ARG A 1 219 ? 2.765 -8.565 -4.606 1.00 95.06 219 ARG A O 1
ATOM 1688 N N . MET A 1 220 ? 2.109 -10.550 -3.805 1.00 96.19 220 MET A N 1
ATOM 1689 C CA . MET A 1 220 ? 3.413 -11.201 -3.987 1.00 96.19 220 MET A CA 1
ATOM 1690 C C . MET A 1 220 ? 3.747 -11.365 -5.468 1.00 96.19 220 MET A C 1
ATOM 1692 O O . MET A 1 220 ? 4.832 -10.974 -5.889 1.00 96.19 220 MET A O 1
ATOM 1696 N N . ARG A 1 221 ? 2.799 -11.856 -6.267 1.00 94.81 221 ARG A N 1
ATOM 1697 C CA . ARG A 1 221 ? 2.917 -11.964 -7.722 1.00 94.81 221 ARG A CA 1
ATOM 1698 C C . ARG A 1 221 ? 3.203 -10.612 -8.369 1.00 94.81 221 ARG A C 1
ATOM 1700 O O . ARG A 1 221 ? 4.204 -10.495 -9.060 1.00 94.81 221 ARG A O 1
ATOM 1707 N N . TYR A 1 222 ? 2.413 -9.581 -8.063 1.00 91.62 222 TYR A N 1
ATOM 1708 C CA . TYR A 1 222 ? 2.635 -8.229 -8.587 1.00 91.62 222 TYR A CA 1
ATOM 1709 C C . TYR A 1 222 ? 4.042 -7.705 -8.272 1.00 91.62 222 TYR A C 1
ATOM 1711 O O . TYR A 1 222 ? 4.707 -7.146 -9.137 1.00 91.62 222 TYR A O 1
ATOM 1719 N N . ARG A 1 223 ? 4.541 -7.927 -7.047 1.00 91.25 223 ARG A N 1
ATOM 1720 C CA . ARG A 1 223 ? 5.913 -7.546 -6.676 1.00 91.25 223 ARG A CA 1
ATOM 1721 C C . ARG A 1 223 ? 6.968 -8.334 -7.451 1.00 91.25 223 ARG A C 1
ATOM 1723 O O . ARG A 1 223 ? 7.949 -7.729 -7.864 1.00 91.25 223 ARG A O 1
ATOM 1730 N N . ARG A 1 224 ? 6.779 -9.642 -7.657 1.00 92.50 224 ARG A N 1
ATOM 1731 C CA . ARG A 1 224 ? 7.684 -10.475 -8.469 1.00 92.50 224 ARG A CA 1
ATOM 1732 C C . ARG A 1 224 ? 7.704 -10.018 -9.925 1.00 92.50 224 ARG A C 1
ATOM 1734 O O . ARG A 1 224 ? 8.776 -9.760 -10.452 1.00 92.50 224 ARG A O 1
ATOM 1741 N N . GLU A 1 225 ? 6.538 -9.834 -10.536 1.00 89.69 225 GLU A N 1
ATOM 1742 C CA . GLU A 1 225 ? 6.413 -9.371 -11.922 1.00 89.69 225 GLU A CA 1
ATOM 1743 C C . GLU A 1 225 ? 6.976 -7.961 -12.108 1.00 89.69 225 GLU A C 1
ATOM 1745 O O . GLU A 1 225 ? 7.677 -7.708 -13.082 1.00 89.69 225 GLU A O 1
ATOM 1750 N N . ASN A 1 226 ? 6.732 -7.042 -11.171 1.00 84.06 226 ASN A N 1
ATOM 1751 C CA . ASN A 1 226 ? 7.325 -5.709 -11.230 1.00 84.06 226 ASN A CA 1
ATOM 1752 C C . ASN A 1 226 ? 8.841 -5.746 -11.056 1.00 84.06 226 ASN A C 1
ATOM 1754 O O . ASN A 1 226 ? 9.533 -5.062 -11.800 1.00 84.06 226 ASN A O 1
ATOM 1758 N N . ARG A 1 227 ? 9.369 -6.546 -10.119 1.00 84.69 227 ARG A N 1
ATOM 1759 C CA . ARG A 1 227 ? 10.821 -6.743 -9.991 1.00 84.69 227 ARG A CA 1
ATOM 1760 C C . ARG A 1 227 ? 11.407 -7.314 -11.277 1.00 84.69 227 ARG A C 1
ATOM 1762 O O . ARG A 1 227 ? 12.398 -6.783 -11.747 1.00 84.69 227 ARG A O 1
ATOM 1769 N N . ALA A 1 228 ? 10.771 -8.321 -11.873 1.00 87.62 228 ALA A N 1
ATOM 1770 C CA . ALA A 1 228 ? 11.209 -8.906 -13.137 1.00 87.62 228 ALA A CA 1
ATOM 1771 C C . ALA A 1 228 ? 11.187 -7.881 -14.280 1.00 87.62 228 ALA A C 1
ATOM 1773 O O . ALA A 1 228 ? 12.147 -7.785 -15.033 1.00 87.62 228 ALA A O 1
ATOM 1774 N N . LYS A 1 229 ? 10.138 -7.056 -14.382 1.00 83.50 229 LYS A N 1
ATOM 1775 C CA . LYS A 1 229 ? 10.080 -5.954 -15.356 1.00 83.50 229 LYS A CA 1
ATOM 1776 C C . LYS A 1 229 ? 11.204 -4.945 -15.136 1.00 83.50 229 LYS A C 1
ATOM 1778 O O . LYS A 1 229 ? 11.858 -4.574 -16.099 1.00 83.50 229 LYS A O 1
ATOM 1783 N N . VAL A 1 230 ? 11.447 -4.531 -13.891 1.00 77.56 230 VAL A N 1
ATOM 1784 C CA . VAL A 1 230 ? 12.538 -3.604 -13.544 1.00 77.56 230 VAL A CA 1
ATOM 1785 C C . VAL A 1 230 ? 13.902 -4.213 -13.874 1.00 77.56 230 VAL A C 1
ATOM 1787 O O . VAL A 1 230 ? 14.713 -3.547 -14.503 1.00 77.56 230 VAL A O 1
ATOM 1790 N N . LEU A 1 231 ? 14.139 -5.481 -13.532 1.00 83.19 231 LEU A N 1
ATOM 1791 C CA . LEU A 1 231 ? 15.373 -6.189 -13.881 1.00 83.19 231 LEU A CA 1
ATOM 1792 C C . LEU A 1 231 ? 15.553 -6.315 -15.398 1.00 83.19 231 LEU A C 1
ATOM 1794 O O . LEU A 1 231 ? 16.644 -6.070 -15.891 1.00 83.19 231 LEU A O 1
ATOM 1798 N N . ASN A 1 232 ? 14.490 -6.616 -16.148 1.00 82.38 232 ASN A N 1
ATOM 1799 C CA . ASN A 1 232 ? 14.539 -6.673 -17.612 1.00 82.38 232 ASN A CA 1
ATOM 1800 C C . ASN A 1 232 ? 14.830 -5.306 -18.245 1.00 82.38 232 ASN A C 1
ATOM 1802 O O . ASN A 1 232 ? 15.508 -5.246 -19.265 1.00 82.38 232 ASN A O 1
ATOM 1806 N N . LEU A 1 233 ? 14.324 -4.216 -17.659 1.00 79.50 233 LEU A N 1
ATOM 1807 C CA . LEU A 1 233 ? 14.635 -2.852 -18.098 1.00 79.50 233 LEU A CA 1
ATOM 1808 C C . LEU A 1 233 ? 16.109 -2.512 -17.849 1.00 79.50 233 LEU A C 1
ATOM 1810 O O . LEU A 1 233 ? 16.763 -1.970 -18.733 1.00 79.50 233 LEU A O 1
ATOM 1814 N N . ILE A 1 234 ? 16.647 -2.904 -16.689 1.00 78.31 234 ILE A N 1
ATOM 1815 C CA . ILE A 1 234 ? 18.074 -2.752 -16.372 1.00 78.31 234 ILE A CA 1
ATOM 1816 C C . ILE A 1 234 ? 18.928 -3.586 -17.345 1.00 78.31 234 ILE A C 1
ATOM 1818 O O . ILE A 1 234 ? 19.862 -3.065 -17.946 1.00 78.31 234 ILE A O 1
ATOM 1822 N N . ALA A 1 235 ? 18.579 -4.858 -17.556 1.00 82.81 235 ALA A N 1
ATOM 1823 C CA . ALA A 1 235 ? 19.337 -5.786 -18.396 1.00 82.81 235 ALA A CA 1
ATOM 1824 C C . ALA A 1 235 ? 19.305 -5.439 -19.896 1.00 82.81 235 ALA A C 1
ATOM 1826 O O . ALA A 1 235 ? 20.281 -5.693 -20.595 1.00 82.81 235 ALA A O 1
ATOM 1827 N N . ARG A 1 236 ? 18.222 -4.833 -20.411 1.00 80.00 236 ARG A N 1
ATOM 1828 C CA . ARG A 1 236 ? 18.114 -4.408 -21.826 1.00 80.00 236 ARG A CA 1
ATOM 1829 C C . ARG A 1 236 ? 18.954 -3.176 -22.185 1.00 80.00 236 ARG A C 1
ATOM 1831 O O . ARG A 1 236 ? 18.776 -2.632 -23.269 1.00 80.00 236 ARG A O 1
ATOM 1838 N N . GLY A 1 237 ? 19.873 -2.748 -21.325 1.00 56.53 237 GLY A N 1
ATOM 1839 C CA . GLY A 1 237 ? 20.747 -1.615 -21.622 1.00 56.53 237 GLY A CA 1
ATOM 1840 C C . GLY A 1 237 ? 20.193 -0.278 -21.146 1.00 56.53 237 GLY A C 1
ATOM 1841 O O . GLY A 1 237 ? 20.672 0.762 -21.583 1.00 56.53 237 GLY A O 1
ATOM 1842 N N . GLY A 1 238 ? 19.287 -0.286 -20.163 1.00 53.78 238 GLY A N 1
ATOM 1843 C CA . GLY A 1 238 ? 19.099 0.840 -19.246 1.00 53.78 238 GLY A CA 1
ATOM 1844 C C . GLY A 1 238 ? 20.311 1.021 -18.326 1.00 53.78 238 GLY A C 1
ATOM 1845 O O . GLY A 1 238 ? 20.148 1.256 -17.127 1.00 53.78 238 GLY A O 1
ATOM 1846 N N . GLY A 1 239 ? 21.527 0.887 -18.875 1.00 48.38 239 GLY A N 1
ATOM 1847 C CA . GLY A 1 239 ? 22.695 1.527 -18.314 1.00 48.38 239 GLY A CA 1
ATOM 1848 C C . GLY A 1 239 ? 22.292 2.978 -18.168 1.00 48.38 239 GLY A C 1
ATOM 1849 O O . GLY A 1 239 ? 22.032 3.667 -19.153 1.00 48.38 239 GLY A O 1
ATOM 1850 N N . VAL A 1 240 ? 22.114 3.406 -16.920 1.00 51.50 240 VAL A N 1
ATOM 1851 C CA . VAL A 1 240 ? 22.142 4.817 -16.576 1.00 51.50 240 VAL A CA 1
ATOM 1852 C C . VAL A 1 240 ? 23.409 5.296 -17.247 1.00 51.50 240 VAL A C 1
ATOM 1854 O O . VAL A 1 240 ? 24.490 4.926 -16.798 1.00 51.50 240 VAL A O 1
ATOM 1857 N N . GLY A 1 241 ? 23.268 5.978 -18.383 1.00 49.56 241 GLY A N 1
ATOM 1858 C CA . GLY A 1 241 ? 24.386 6.621 -19.024 1.00 49.56 241 GLY A CA 1
ATOM 1859 C C . GLY A 1 241 ? 25.006 7.477 -17.939 1.00 49.56 241 GLY A C 1
ATOM 1860 O O . GLY A 1 241 ? 24.453 8.518 -17.581 1.00 49.56 241 GLY A O 1
ATOM 1861 N N . GLY A 1 242 ? 26.128 7.006 -17.392 1.00 45.09 242 GLY A N 1
ATOM 1862 C CA . GLY A 1 242 ? 27.256 7.876 -17.172 1.00 45.09 242 GLY A CA 1
ATOM 1863 C C . GLY A 1 242 ? 27.477 8.496 -18.534 1.00 45.09 242 GLY A C 1
ATOM 1864 O O . GLY A 1 242 ? 28.127 7.912 -19.392 1.00 45.09 242 GLY A O 1
ATOM 1865 N N . GLY A 1 243 ? 26.754 9.591 -18.778 1.00 47.69 243 GLY A N 1
ATOM 1866 C CA . GLY A 1 243 ? 27.136 10.546 -19.780 1.00 47.69 243 GLY A CA 1
ATOM 1867 C C . GLY A 1 243 ? 28.510 10.967 -19.328 1.00 47.69 243 GLY A C 1
ATOM 1868 O O . GLY A 1 243 ? 28.643 11.743 -18.388 1.00 47.69 243 GLY A O 1
ATOM 1869 N N . ASP A 1 244 ? 29.494 10.311 -19.921 1.00 45.03 244 ASP A N 1
ATOM 1870 C CA . ASP A 1 244 ? 30.774 10.888 -20.221 1.00 45.03 244 ASP A CA 1
ATOM 1871 C C . ASP A 1 244 ? 30.517 12.347 -20.619 1.00 45.03 244 ASP A C 1
ATOM 1873 O O . ASP A 1 244 ? 30.001 12.646 -21.699 1.00 45.03 244 ASP A O 1
ATOM 1877 N N . GLU A 1 245 ? 30.786 13.264 -19.688 1.00 52.66 245 GLU A N 1
ATOM 1878 C CA . GLU A 1 245 ? 30.864 14.701 -19.939 1.00 52.66 245 GLU A CA 1
ATOM 1879 C C . GLU A 1 245 ? 32.146 15.024 -20.742 1.00 52.66 245 GLU A C 1
ATOM 1881 O O . GLU A 1 245 ? 32.767 16.062 -20.556 1.00 52.66 245 GLU A O 1
ATOM 1886 N N . GLY A 1 246 ? 32.532 14.155 -21.681 1.00 49.66 246 GLY A N 1
ATOM 1887 C CA . GLY A 1 246 ? 33.531 14.369 -22.726 1.00 49.66 246 GLY A CA 1
ATOM 1888 C C . GLY A 1 246 ? 32.935 14.996 -23.992 1.00 49.66 246 GLY A C 1
ATOM 1889 O O . GLY A 1 246 ? 33.403 14.766 -25.101 1.00 49.66 246 GLY A O 1
ATOM 1890 N N . GLY A 1 247 ? 31.861 15.776 -23.863 1.00 46.62 247 GLY A N 1
ATOM 1891 C CA . GLY A 1 247 ? 31.199 16.475 -24.965 1.00 46.62 247 GLY A CA 1
ATOM 1892 C C . GLY A 1 247 ? 31.696 17.905 -25.118 1.00 46.62 247 GLY A C 1
ATOM 1893 O O . GLY A 1 247 ? 30.915 18.844 -24.972 1.00 46.62 247 GLY A O 1
ATOM 1894 N N . GLY A 1 248 ? 32.992 18.067 -25.388 1.00 46.81 248 GLY A N 1
ATOM 1895 C CA . GLY A 1 248 ? 33.610 19.347 -25.710 1.00 46.81 248 GLY A CA 1
ATOM 1896 C C . GLY A 1 248 ? 32.903 20.038 -26.876 1.00 46.81 248 GLY A C 1
ATOM 1897 O O . GLY A 1 248 ? 33.051 19.664 -28.038 1.00 46.81 248 GLY A O 1
ATOM 1898 N N . CYS A 1 249 ? 32.166 21.103 -26.575 1.00 40.62 249 CYS A N 1
ATOM 1899 C CA . CYS A 1 249 ? 31.799 22.108 -27.556 1.00 40.62 249 CYS A CA 1
ATOM 1900 C C . CYS A 1 249 ? 33.055 22.918 -27.905 1.00 40.62 249 CYS A C 1
ATOM 1902 O O . CYS A 1 249 ? 33.383 23.922 -27.275 1.00 40.62 249 CYS A O 1
ATOM 1904 N N . GLY A 1 250 ? 33.763 22.446 -28.933 1.00 40.31 250 GLY A N 1
ATOM 1905 C CA . GLY A 1 250 ? 34.791 23.198 -29.634 1.00 40.31 250 GLY A CA 1
ATOM 1906 C C . GLY A 1 250 ? 34.212 24.496 -30.192 1.00 40.31 250 GLY A C 1
ATOM 1907 O O . GLY A 1 250 ? 33.559 24.510 -31.233 1.00 40.31 250 GLY A O 1
ATOM 1908 N N . GLY A 1 251 ? 34.473 25.595 -29.489 1.00 40.62 251 GLY A N 1
ATOM 1909 C CA . GLY A 1 251 ? 34.424 26.940 -30.038 1.00 40.62 251 GLY A CA 1
ATOM 1910 C C . GLY A 1 251 ? 35.748 27.244 -30.729 1.00 40.62 251 GLY A C 1
ATOM 1911 O O . GLY A 1 251 ? 36.731 27.582 -30.076 1.00 40.62 251 GLY A O 1
ATOM 1912 N N . ALA A 1 252 ? 35.778 27.133 -32.054 1.00 45.66 252 ALA A N 1
ATOM 1913 C CA . ALA A 1 252 ? 36.820 27.749 -32.863 1.00 45.66 252 ALA A CA 1
ATOM 1914 C C . ALA A 1 252 ? 36.490 29.242 -33.032 1.00 45.66 252 ALA A C 1
ATOM 1916 O O . ALA A 1 252 ? 35.451 29.564 -33.597 1.00 45.66 252 ALA A O 1
ATOM 1917 N N . THR A 1 253 ? 37.336 30.141 -32.512 1.00 43.75 253 THR A N 1
ATOM 1918 C CA . THR A 1 253 ? 38.244 30.978 -33.329 1.00 43.75 253 THR A CA 1
ATOM 1919 C C . THR A 1 253 ? 39.103 31.918 -32.467 1.00 43.75 253 THR A C 1
ATOM 1921 O O . THR A 1 253 ? 38.577 32.693 -31.674 1.00 43.75 253 THR A O 1
ATOM 1924 N N . ASN A 1 254 ? 40.406 31.887 -32.771 1.00 46.44 254 ASN A N 1
ATOM 1925 C CA . ASN A 1 254 ? 41.434 32.935 -32.689 1.00 46.44 254 ASN A CA 1
ATOM 1926 C C . ASN A 1 254 ? 41.892 33.479 -31.331 1.00 46.44 254 ASN A C 1
ATOM 1928 O O . ASN A 1 254 ? 41.422 34.525 -30.895 1.00 46.44 254 ASN A O 1
ATOM 1932 N N . VAL A 1 255 ? 42.981 32.892 -30.813 1.00 42.47 255 VAL A N 1
ATOM 1933 C CA . VAL A 1 255 ? 44.101 33.658 -30.234 1.00 42.47 255 VAL A CA 1
ATOM 1934 C C . VAL A 1 255 ? 45.426 32.973 -30.602 1.00 42.47 255 VAL A C 1
ATOM 1936 O O . VAL A 1 255 ? 45.674 31.831 -30.222 1.00 42.47 255 VAL A O 1
ATOM 1939 N N . ASP A 1 256 ? 46.258 33.684 -31.362 1.00 46.50 256 ASP A N 1
ATOM 1940 C CA . ASP A 1 256 ? 47.675 33.392 -31.586 1.00 46.50 256 ASP A CA 1
ATOM 1941 C C . ASP A 1 256 ? 48.456 33.417 -30.264 1.00 46.50 256 ASP A C 1
ATOM 1943 O O . ASP A 1 256 ? 48.352 34.383 -29.506 1.00 46.50 256 ASP A O 1
ATOM 1947 N N . GLY A 1 257 ? 49.318 32.423 -30.015 1.00 44.09 257 GLY A N 1
ATOM 1948 C CA . GLY A 1 257 ? 50.338 32.571 -28.973 1.00 44.09 257 GLY A CA 1
ATOM 1949 C C . GLY A 1 257 ? 50.958 31.297 -28.405 1.00 44.09 257 GLY A C 1
ATOM 1950 O O . GLY A 1 257 ? 50.570 30.843 -27.342 1.00 44.09 257 GLY A O 1
ATOM 1951 N N . ALA A 1 258 ? 52.018 30.829 -29.066 1.00 48.12 258 ALA A N 1
ATOM 1952 C CA . ALA A 1 258 ? 53.238 30.281 -28.460 1.00 48.12 258 ALA A CA 1
ATOM 1953 C C . ALA A 1 258 ? 53.181 29.028 -27.540 1.00 48.12 258 ALA A C 1
ATOM 1955 O O . ALA A 1 258 ? 53.002 29.108 -26.334 1.00 48.12 258 ALA A O 1
ATOM 1956 N N . ARG A 1 259 ? 53.647 27.914 -28.130 1.00 48.28 259 ARG A N 1
ATOM 1957 C CA . ARG A 1 259 ? 54.868 27.174 -27.726 1.00 48.28 259 ARG A CA 1
ATOM 1958 C C . ARG A 1 259 ? 54.884 26.479 -26.347 1.00 48.28 259 ARG A C 1
ATOM 1960 O O . ARG A 1 259 ? 55.247 27.089 -25.350 1.00 48.28 259 ARG A O 1
ATOM 1967 N N . GLY A 1 260 ? 54.794 25.144 -26.376 1.00 40.59 260 GLY A N 1
ATOM 1968 C CA . GLY A 1 260 ? 55.609 24.277 -25.510 1.00 40.59 260 GLY A CA 1
ATOM 1969 C C . GLY A 1 260 ? 54.949 22.981 -25.033 1.00 40.59 260 GLY A C 1
ATOM 1970 O O . GLY A 1 260 ? 53.973 23.034 -24.303 1.00 40.59 260 GLY A O 1
ATOM 1971 N N . GLY A 1 261 ? 55.577 21.842 -25.353 1.00 37.28 261 GLY A N 1
ATOM 1972 C CA . GLY A 1 261 ? 55.614 20.675 -24.460 1.00 37.28 261 GLY A CA 1
ATOM 1973 C C . GLY A 1 261 ? 54.735 19.480 -24.829 1.00 37.28 261 GLY A C 1
ATOM 1974 O O . GLY A 1 261 ? 53.602 19.384 -24.385 1.00 37.28 261 GLY A O 1
ATOM 1975 N N . GLN A 1 262 ? 55.308 18.536 -25.580 1.00 48.12 262 GLN A N 1
ATOM 1976 C CA . GLN A 1 262 ? 54.885 17.131 -25.623 1.00 48.12 262 GLN A CA 1
ATOM 1977 C C . GLN A 1 262 ? 55.141 16.456 -24.267 1.00 48.12 262 GLN A C 1
ATOM 1979 O O . GLN A 1 262 ? 56.247 16.618 -23.752 1.00 48.12 262 GLN A O 1
ATOM 1984 N N . GLN A 1 263 ? 54.209 15.627 -23.779 1.00 40.12 263 GLN A N 1
ATOM 1985 C CA . GLN A 1 263 ? 54.505 14.328 -23.147 1.00 40.12 263 GLN A CA 1
ATOM 1986 C C . GLN A 1 263 ? 53.219 13.514 -22.887 1.00 40.12 263 GLN A C 1
ATOM 1988 O O . GLN A 1 263 ? 52.399 13.897 -22.070 1.00 40.12 263 GLN A O 1
ATOM 1993 N N . ASN A 1 264 ? 53.093 12.430 -23.660 1.00 48.06 264 ASN A N 1
ATOM 1994 C CA . ASN A 1 264 ? 52.548 11.090 -23.392 1.00 48.06 264 ASN A CA 1
ATOM 1995 C C . ASN A 1 264 ? 51.469 10.893 -22.308 1.00 48.06 264 ASN A C 1
ATOM 1997 O O . ASN A 1 264 ? 51.802 10.853 -21.128 1.00 48.06 264 ASN A O 1
ATOM 2001 N N . ASP A 1 265 ? 50.256 10.555 -22.757 1.00 36.62 265 ASP A N 1
ATOM 2002 C CA . ASP A 1 265 ? 49.256 9.785 -22.007 1.00 36.62 265 ASP A CA 1
ATOM 2003 C C . ASP A 1 265 ? 48.880 8.547 -22.849 1.00 36.62 265 ASP A C 1
ATOM 2005 O O . ASP A 1 265 ? 48.019 8.603 -23.727 1.00 36.62 265 ASP A O 1
ATOM 2009 N N . GLU A 1 266 ? 49.587 7.440 -22.622 1.00 51.09 266 GLU A N 1
ATOM 2010 C CA . GLU A 1 266 ? 49.131 6.080 -22.934 1.00 51.09 266 GLU A CA 1
ATOM 2011 C C . GLU A 1 266 ? 48.872 5.383 -21.584 1.00 51.09 266 GLU A C 1
ATOM 2013 O O . GLU A 1 266 ? 49.569 5.659 -20.608 1.00 51.09 266 GLU A O 1
ATOM 2018 N N . ASP A 1 267 ? 47.872 4.496 -21.553 1.00 50.28 267 ASP A N 1
ATOM 2019 C CA . ASP A 1 267 ? 47.520 3.560 -20.468 1.00 50.28 267 ASP A CA 1
ATOM 2020 C C . ASP A 1 267 ? 46.515 4.048 -19.399 1.00 50.28 267 ASP A C 1
ATOM 2022 O O . ASP A 1 267 ? 46.846 4.302 -18.241 1.00 50.28 267 ASP A O 1
ATOM 2026 N N . THR A 1 268 ? 45.216 4.090 -19.731 1.00 50.06 268 THR A N 1
ATOM 2027 C CA . THR A 1 268 ? 44.135 4.087 -18.713 1.00 50.06 268 THR A CA 1
ATOM 2028 C C . THR A 1 268 ? 42.891 3.315 -19.176 1.00 50.06 268 THR A C 1
ATOM 2030 O O . THR A 1 268 ? 41.771 3.785 -19.019 1.00 50.06 268 THR A O 1
ATOM 2033 N N . GLU A 1 269 ? 43.057 2.115 -19.742 1.00 51.22 269 GLU A N 1
ATOM 2034 C CA . GLU A 1 269 ? 41.910 1.234 -20.060 1.00 51.22 269 GLU A CA 1
ATOM 2035 C C . GLU A 1 269 ? 41.893 -0.096 -19.273 1.00 51.22 269 GLU A C 1
ATOM 2037 O O . GLU A 1 269 ? 40.886 -0.798 -19.283 1.00 51.22 269 GLU A O 1
ATOM 2042 N N . ASP A 1 270 ? 42.929 -0.412 -18.480 1.00 51.25 270 ASP A N 1
ATOM 2043 C CA . ASP A 1 270 ? 43.020 -1.693 -17.744 1.00 51.25 270 ASP A CA 1
ATOM 2044 C C . ASP A 1 270 ? 42.463 -1.676 -16.300 1.00 51.25 270 ASP A C 1
ATOM 2046 O O . ASP A 1 270 ? 42.352 -2.721 -15.657 1.00 51.25 270 ASP A O 1
ATOM 2050 N N . SER A 1 271 ? 42.062 -0.518 -15.760 1.00 55.25 271 SER A N 1
ATOM 2051 C CA . SER A 1 271 ? 41.659 -0.402 -14.340 1.00 55.25 271 SER A CA 1
ATOM 2052 C C . SER A 1 271 ? 40.217 -0.863 -14.055 1.00 55.25 271 SER A C 1
ATOM 2054 O O . SER A 1 271 ? 39.912 -1.378 -12.973 1.00 55.25 271 SER A O 1
ATOM 2056 N N . ASP A 1 272 ? 39.311 -0.746 -15.031 1.00 55.00 272 ASP A N 1
ATOM 2057 C CA . ASP A 1 272 ? 37.890 -1.055 -14.817 1.00 55.00 272 ASP A CA 1
ATOM 2058 C C . ASP A 1 272 ? 37.572 -2.554 -14.917 1.00 55.00 272 ASP A C 1
ATOM 2060 O O . ASP A 1 272 ? 36.672 -3.053 -14.228 1.00 55.00 272 ASP A O 1
ATOM 2064 N N . ASN A 1 273 ? 38.355 -3.307 -15.695 1.00 51.84 273 ASN A N 1
ATOM 2065 C CA . ASN A 1 273 ? 38.167 -4.750 -15.836 1.00 51.84 273 ASN A CA 1
ATOM 2066 C C . ASN A 1 273 ? 38.581 -5.501 -14.552 1.00 51.84 273 ASN A C 1
ATOM 2068 O O . ASN A 1 273 ? 37.911 -6.446 -14.122 1.00 51.84 273 ASN A O 1
ATOM 2072 N N . ASP A 1 274 ? 39.618 -5.013 -13.863 1.00 56.22 274 ASP A N 1
ATOM 2073 C CA . ASP A 1 274 ? 40.119 -5.604 -12.617 1.00 56.22 274 ASP A CA 1
ATOM 2074 C C . ASP A 1 274 ? 39.162 -5.355 -11.430 1.00 56.22 274 ASP A C 1
ATOM 2076 O O . ASP A 1 274 ? 38.965 -6.201 -10.547 1.00 56.22 274 ASP A O 1
ATOM 2080 N N . ARG A 1 275 ? 38.443 -4.224 -11.453 1.00 58.06 275 ARG A N 1
ATOM 2081 C CA . ARG A 1 275 ? 37.403 -3.904 -10.465 1.00 58.06 275 ARG A CA 1
ATOM 2082 C C . ARG A 1 275 ? 36.162 -4.786 -10.622 1.00 58.06 275 ARG A C 1
ATOM 2084 O O . ARG A 1 275 ? 35.592 -5.223 -9.617 1.00 58.06 275 ARG A O 1
ATOM 2091 N N . HIS A 1 276 ? 35.767 -5.093 -11.857 1.00 61.75 276 HIS A N 1
ATOM 2092 C CA . HIS A 1 276 ? 34.645 -5.991 -12.137 1.00 61.75 276 HIS A CA 1
ATOM 2093 C C . HIS A 1 276 ? 34.961 -7.448 -11.768 1.00 61.75 276 HIS A C 1
ATOM 2095 O O . HIS A 1 276 ? 34.120 -8.128 -11.173 1.00 61.75 276 HIS A O 1
ATOM 2101 N N . HIS A 1 277 ? 36.188 -7.907 -12.035 1.00 68.69 277 HIS A N 1
ATOM 2102 C CA . HIS A 1 277 ? 36.639 -9.237 -11.629 1.00 68.69 277 HIS A CA 1
ATOM 2103 C C . HIS A 1 277 ? 36.693 -9.375 -10.097 1.00 68.69 277 HIS A C 1
ATOM 2105 O O . HIS A 1 277 ? 36.186 -10.355 -9.546 1.00 68.69 277 HIS A O 1
ATOM 2111 N N . ARG A 1 278 ? 37.189 -8.355 -9.377 1.00 61.41 278 ARG A N 1
ATOM 2112 C CA . ARG A 1 278 ? 37.161 -8.333 -7.902 1.00 61.41 278 ARG A CA 1
ATOM 2113 C C . ARG A 1 278 ? 35.748 -8.413 -7.323 1.00 61.41 278 ARG A C 1
ATOM 2115 O O . ARG A 1 278 ? 35.540 -9.154 -6.365 1.00 61.41 278 ARG A O 1
ATOM 2122 N N . LEU A 1 279 ? 34.772 -7.707 -7.896 1.00 60.03 279 LEU A N 1
ATOM 2123 C CA . LEU A 1 279 ? 33.383 -7.771 -7.422 1.00 60.03 279 LEU A CA 1
ATOM 2124 C C . LEU A 1 279 ? 32.753 -9.154 -7.643 1.00 60.03 279 LEU A C 1
ATOM 2126 O O . LEU A 1 279 ? 32.059 -9.647 -6.756 1.00 60.03 279 LEU A O 1
ATOM 2130 N N . LEU A 1 280 ? 33.045 -9.816 -8.768 1.00 67.00 280 LEU A N 1
ATOM 2131 C CA . LEU A 1 280 ? 32.558 -11.173 -9.044 1.00 67.00 280 LEU A CA 1
ATOM 2132 C C . LEU A 1 280 ? 33.158 -12.221 -8.094 1.00 67.00 280 LEU A C 1
ATOM 2134 O O . LEU A 1 280 ? 32.443 -13.113 -7.635 1.00 67.00 280 LEU A O 1
ATOM 2138 N N . VAL A 1 281 ? 34.443 -12.092 -7.749 1.00 72.06 281 VAL A N 1
ATOM 2139 C CA . VAL A 1 281 ? 35.098 -12.974 -6.767 1.00 72.06 281 VAL A CA 1
ATOM 2140 C C . VAL A 1 281 ? 34.494 -12.785 -5.369 1.00 72.06 281 VAL A C 1
ATOM 2142 O O . VAL A 1 281 ? 34.231 -13.771 -4.681 1.00 72.06 281 VAL A O 1
ATOM 2145 N N . VAL A 1 282 ? 34.194 -11.543 -4.968 1.00 73.69 282 VAL A N 1
ATOM 2146 C CA . VAL A 1 282 ? 33.548 -11.252 -3.675 1.00 73.69 282 VAL A CA 1
ATOM 2147 C C . VAL A 1 282 ? 32.118 -11.796 -3.623 1.00 73.69 282 VAL A C 1
ATOM 2149 O O . VAL A 1 282 ? 31.740 -12.397 -2.620 1.00 73.69 282 VAL A O 1
ATOM 2152 N N . SER A 1 283 ? 31.326 -11.657 -4.692 1.00 73.19 283 SER A N 1
ATOM 2153 C CA . SER A 1 283 ? 29.966 -12.215 -4.732 1.00 73.19 283 SER A CA 1
ATOM 2154 C C . SER A 1 283 ? 29.958 -13.736 -4.580 1.00 73.19 283 SER A C 1
ATOM 2156 O O . SER A 1 283 ? 29.165 -14.258 -3.801 1.00 73.19 283 SER A O 1
ATOM 2158 N N . ARG A 1 284 ? 30.886 -14.440 -5.239 1.00 69.88 284 ARG A N 1
ATOM 2159 C CA . ARG A 1 284 ? 30.989 -15.901 -5.136 1.00 69.88 284 ARG A CA 1
ATOM 2160 C C . ARG A 1 284 ? 31.420 -16.360 -3.743 1.00 69.88 284 ARG A C 1
ATOM 2162 O O . ARG A 1 284 ? 30.834 -17.290 -3.206 1.00 69.88 284 ARG A O 1
ATOM 2169 N N . ALA A 1 285 ? 32.363 -15.656 -3.115 1.00 69.62 285 ALA A N 1
ATOM 2170 C CA . ALA A 1 285 ? 32.774 -15.946 -1.740 1.00 69.62 285 ALA A CA 1
ATOM 2171 C C . ALA A 1 285 ? 31.630 -15.748 -0.725 1.00 69.62 285 ALA A C 1
ATOM 2173 O O . ALA A 1 285 ? 31.506 -16.520 0.224 1.00 69.62 285 ALA A O 1
ATOM 2174 N N . VAL A 1 286 ? 30.769 -14.743 -0.930 1.00 75.62 286 VAL A N 1
ATOM 2175 C CA . VAL A 1 286 ? 29.582 -14.518 -0.085 1.00 75.62 286 VAL A CA 1
ATOM 2176 C C . VAL A 1 286 ? 28.528 -15.609 -0.299 1.00 75.62 286 VAL A C 1
ATOM 2178 O O . VAL A 1 286 ? 27.921 -16.062 0.671 1.00 75.62 286 VAL A O 1
ATOM 2181 N N . GLU A 1 287 ? 28.322 -16.060 -1.537 1.00 75.31 287 GLU A N 1
ATOM 2182 C CA . GLU A 1 287 ? 27.413 -17.171 -1.849 1.00 75.31 287 GLU A CA 1
ATOM 2183 C C . GLU A 1 287 ? 27.903 -18.498 -1.253 1.00 75.31 287 GLU A C 1
ATOM 2185 O O . GLU A 1 287 ? 27.118 -19.207 -0.621 1.00 75.31 287 GLU A O 1
ATOM 2190 N N . ASP A 1 288 ? 29.201 -18.792 -1.359 1.00 76.25 288 ASP A N 1
ATOM 2191 C CA . ASP A 1 288 ? 29.814 -19.988 -0.774 1.00 76.25 288 ASP A CA 1
ATOM 2192 C C . ASP A 1 288 ? 29.758 -19.951 0.766 1.00 76.25 288 ASP A C 1
ATOM 2194 O O . ASP A 1 288 ? 29.437 -20.957 1.404 1.00 76.25 288 ASP A O 1
ATOM 2198 N N . ALA A 1 289 ? 29.975 -18.782 1.383 1.00 73.25 289 ALA A N 1
ATOM 2199 C CA . ALA A 1 289 ? 29.829 -18.599 2.829 1.00 73.25 289 ALA A CA 1
ATOM 2200 C C . ALA A 1 289 ? 28.373 -18.771 3.296 1.00 73.25 289 ALA A C 1
ATOM 2202 O O . ALA A 1 289 ? 28.119 -19.397 4.328 1.00 73.25 289 ALA A O 1
ATOM 2203 N N . ALA A 1 290 ? 27.401 -18.264 2.531 1.00 71.06 290 ALA A N 1
ATOM 2204 C CA . ALA A 1 290 ? 25.982 -18.448 2.826 1.00 71.06 290 ALA A CA 1
ATOM 2205 C C . ALA A 1 290 ? 25.552 -19.918 2.677 1.00 71.06 290 ALA A C 1
ATOM 2207 O O . ALA A 1 290 ? 24.798 -20.424 3.511 1.00 71.06 290 ALA A O 1
ATOM 2208 N N . ALA A 1 291 ? 26.060 -20.623 1.662 1.00 75.12 291 ALA A N 1
ATOM 2209 C CA . ALA A 1 291 ? 25.820 -22.051 1.472 1.00 75.12 291 ALA A CA 1
ATOM 2210 C C . ALA A 1 291 ? 26.434 -22.890 2.607 1.00 75.12 291 ALA A C 1
ATOM 2212 O O . ALA A 1 291 ? 25.776 -23.791 3.130 1.00 75.12 291 ALA A O 1
ATOM 2213 N N . ALA A 1 292 ? 27.651 -22.556 3.047 1.00 74.94 292 ALA A N 1
ATOM 2214 C CA . ALA A 1 292 ? 28.300 -23.202 4.185 1.00 74.94 292 ALA A CA 1
ATOM 2215 C C . ALA A 1 292 ? 27.535 -22.963 5.500 1.00 74.94 292 ALA A C 1
ATOM 2217 O O . ALA A 1 292 ? 27.318 -23.905 6.263 1.00 74.94 292 ALA A O 1
ATOM 2218 N N . ALA A 1 293 ? 27.053 -21.739 5.740 1.00 69.06 293 ALA A N 1
ATOM 2219 C CA . ALA A 1 293 ? 26.232 -21.416 6.907 1.00 69.06 293 ALA A CA 1
ATOM 2220 C C . ALA A 1 293 ? 24.886 -22.166 6.898 1.00 69.06 293 ALA A C 1
ATOM 2222 O O . ALA A 1 293 ? 24.450 -22.665 7.935 1.00 69.06 293 ALA A O 1
ATOM 2223 N N . ALA A 1 294 ? 24.247 -22.305 5.732 1.00 67.25 294 ALA A N 1
ATOM 2224 C CA . ALA A 1 294 ? 23.015 -23.078 5.587 1.00 67.25 294 ALA A CA 1
ATOM 2225 C C . ALA A 1 294 ? 23.242 -24.581 5.828 1.00 67.25 294 ALA A C 1
ATOM 2227 O O . ALA A 1 294 ? 22.456 -25.216 6.531 1.00 67.25 294 ALA A O 1
ATOM 2228 N N . ALA A 1 295 ? 24.338 -25.142 5.308 1.00 70.38 295 ALA A N 1
ATOM 2229 C CA . ALA A 1 295 ? 24.719 -26.533 5.553 1.00 70.38 295 ALA A CA 1
ATOM 2230 C C . ALA A 1 295 ? 25.051 -26.790 7.033 1.00 70.38 295 ALA A C 1
ATOM 2232 O O . ALA A 1 295 ? 24.710 -27.846 7.567 1.00 70.38 295 ALA A O 1
ATOM 2233 N N . PHE A 1 296 ? 25.671 -25.819 7.711 1.00 68.81 296 PHE A N 1
ATOM 2234 C CA . PHE A 1 296 ? 25.929 -25.881 9.149 1.00 68.81 296 PHE A CA 1
ATOM 2235 C C . PHE A 1 296 ? 24.632 -25.816 9.962 1.00 68.81 296 PHE A C 1
ATOM 2237 O O . PHE A 1 296 ? 24.430 -26.650 10.839 1.00 68.81 296 PHE A O 1
ATOM 2244 N N . SER A 1 297 ? 23.713 -24.902 9.630 1.00 64.56 297 SER A N 1
ATOM 2245 C CA . SER A 1 297 ? 22.408 -24.802 10.299 1.00 64.56 297 SER A CA 1
ATOM 2246 C C . SER A 1 297 ? 21.590 -26.088 10.154 1.00 64.56 297 SER A C 1
ATOM 2248 O O . SER A 1 297 ? 20.978 -26.522 11.121 1.00 64.56 297 SER A O 1
ATOM 2250 N N . ALA A 1 298 ? 21.635 -26.737 8.986 1.00 66.88 298 ALA A N 1
ATOM 2251 C CA . ALA A 1 298 ? 20.967 -28.020 8.759 1.00 66.88 298 ALA A CA 1
ATOM 2252 C C . ALA A 1 298 ? 21.595 -29.186 9.549 1.00 66.88 298 ALA A C 1
ATOM 2254 O O . ALA A 1 298 ? 20.943 -30.203 9.774 1.00 66.88 298 ALA A O 1
ATOM 2255 N N . ARG A 1 299 ? 22.862 -29.058 9.967 1.00 62.56 299 ARG A N 1
ATOM 2256 C CA . ARG A 1 299 ? 23.558 -30.026 10.828 1.00 62.56 299 ARG A CA 1
ATOM 2257 C C . ARG A 1 299 ? 23.372 -29.722 12.316 1.00 62.56 299 ARG A C 1
ATOM 2259 O O . ARG A 1 299 ? 23.326 -30.654 13.112 1.00 62.56 299 ARG A O 1
ATOM 2266 N N . ALA A 1 300 ? 23.237 -28.453 12.693 1.00 56.88 300 ALA A N 1
ATOM 2267 C CA . ALA A 1 300 ? 23.048 -28.031 14.079 1.00 56.88 300 ALA A CA 1
ATOM 2268 C C . ALA A 1 300 ? 21.726 -28.538 14.686 1.00 56.88 300 ALA A C 1
ATOM 2270 O O . ALA A 1 300 ? 21.690 -28.815 15.880 1.00 56.88 300 ALA A O 1
ATOM 2271 N N . ASP A 1 301 ? 20.699 -28.798 13.866 1.00 50.75 301 ASP A N 1
ATOM 2272 C CA . ASP A 1 301 ? 19.443 -29.441 14.296 1.00 50.75 301 ASP A CA 1
ATOM 2273 C C . ASP A 1 301 ? 19.626 -30.886 14.824 1.00 50.75 301 ASP A C 1
ATOM 2275 O O . ASP A 1 301 ? 18.674 -31.492 15.312 1.00 50.75 301 ASP A O 1
ATOM 2279 N N . THR A 1 302 ? 20.840 -31.454 14.755 1.00 51.31 302 THR A N 1
ATOM 2280 C CA . THR A 1 302 ? 21.163 -32.784 15.309 1.00 51.31 302 THR A CA 1
ATOM 2281 C C . THR A 1 302 ? 21.947 -32.759 16.626 1.00 51.31 302 THR A C 1
ATOM 2283 O O . THR A 1 302 ? 22.152 -33.820 17.212 1.00 51.31 302 THR A O 1
ATOM 2286 N N . PHE A 1 303 ? 22.344 -31.586 17.135 1.00 46.62 303 PHE A N 1
ATOM 2287 C CA . PHE A 1 303 ? 23.087 -31.468 18.395 1.00 46.62 303 PHE A CA 1
ATOM 2288 C C . PHE A 1 303 ? 22.291 -30.687 19.448 1.00 46.62 303 PHE A C 1
ATOM 2290 O O . PHE A 1 303 ? 22.221 -29.462 19.430 1.00 46.62 303 PHE A O 1
ATOM 2297 N N . ASP A 1 304 ? 21.726 -31.423 20.406 1.00 46.34 304 ASP A N 1
ATOM 2298 C CA . ASP A 1 304 ? 20.925 -30.921 21.531 1.00 46.34 304 ASP A CA 1
ATOM 2299 C C . ASP A 1 304 ? 21.793 -30.361 22.673 1.00 46.34 304 ASP A C 1
ATOM 2301 O O . ASP A 1 304 ? 21.662 -30.768 23.826 1.00 46.34 304 ASP A O 1
ATOM 2305 N N . HIS A 1 305 ? 22.748 -29.473 22.372 1.00 48.72 305 HIS A N 1
ATOM 2306 C CA . HIS A 1 305 ? 23.569 -28.811 23.393 1.00 48.72 305 HIS A CA 1
ATOM 2307 C C . HIS A 1 305 ? 23.504 -27.290 23.241 1.00 48.72 305 HIS A C 1
ATOM 2309 O O . HIS A 1 305 ? 23.895 -26.714 22.227 1.00 48.72 305 HIS A O 1
ATOM 2315 N N . SER A 1 306 ? 22.992 -26.645 24.289 1.00 42.56 306 SER A N 1
ATOM 2316 C CA . SER A 1 306 ? 22.804 -25.205 24.424 1.00 42.56 306 SER A CA 1
ATOM 2317 C C . SER A 1 306 ? 24.122 -24.442 24.264 1.00 42.56 306 SER A C 1
ATOM 2319 O O . SER A 1 306 ? 24.911 -24.342 25.207 1.00 42.56 306 SER A O 1
ATOM 2321 N N . ILE A 1 307 ? 24.354 -23.872 23.084 1.00 50.09 307 ILE A N 1
ATOM 2322 C CA . ILE A 1 307 ? 25.356 -22.820 22.914 1.00 50.09 307 ILE A CA 1
ATOM 2323 C C . ILE A 1 307 ? 24.750 -21.536 23.480 1.00 50.09 307 ILE A C 1
ATOM 2325 O O . ILE A 1 307 ? 23.708 -21.072 23.015 1.00 50.09 307 ILE A O 1
ATOM 2329 N N . ASP A 1 308 ? 25.393 -20.997 24.512 1.00 47.03 308 ASP A N 1
ATOM 2330 C CA . ASP A 1 308 ? 24.991 -19.767 25.185 1.00 47.03 308 ASP A CA 1
ATOM 2331 C C . ASP A 1 308 ? 25.023 -18.592 24.192 1.00 47.03 308 ASP A C 1
ATOM 2333 O O . ASP A 1 308 ? 26.078 -18.224 23.662 1.00 47.03 308 ASP A O 1
ATOM 2337 N N . ALA A 1 309 ? 23.848 -18.036 23.887 1.00 50.22 309 ALA A N 1
ATOM 2338 C CA . ALA A 1 309 ? 23.680 -16.977 22.893 1.00 50.22 309 ALA A CA 1
ATOM 2339 C C . ALA A 1 309 ? 24.481 -15.709 23.247 1.00 50.22 309 ALA A C 1
ATOM 2341 O O . ALA A 1 309 ? 24.879 -14.959 22.349 1.00 50.22 309 ALA A O 1
ATOM 2342 N N . ASP A 1 310 ? 24.791 -15.511 24.532 1.00 43.34 310 ASP A N 1
ATOM 2343 C CA . ASP A 1 310 ? 25.581 -14.377 25.009 1.00 43.34 310 ASP A CA 1
ATOM 2344 C C . ASP A 1 310 ? 27.067 -14.491 24.620 1.00 43.34 310 ASP A C 1
ATOM 2346 O O . ASP A 1 310 ? 27.724 -13.476 24.371 1.00 43.34 310 ASP A O 1
ATOM 2350 N N . ALA A 1 311 ? 27.596 -15.710 24.446 1.00 51.84 311 ALA A N 1
ATOM 2351 C CA . ALA A 1 311 ? 28.971 -15.920 23.983 1.00 51.84 311 ALA A CA 1
ATOM 2352 C C . ALA A 1 311 ? 29.151 -15.546 22.499 1.00 51.84 311 ALA A C 1
ATOM 2354 O O . ALA A 1 311 ? 30.203 -15.040 22.101 1.00 51.84 311 ALA A O 1
ATOM 2355 N N . VAL A 1 312 ? 28.110 -15.737 21.680 1.00 53.62 312 VAL A N 1
ATOM 2356 C CA . VAL A 1 312 ? 28.114 -15.359 20.256 1.00 53.62 312 VAL A CA 1
ATOM 2357 C C . VAL A 1 312 ? 27.955 -13.844 20.092 1.00 53.62 312 VAL A C 1
ATOM 2359 O O . VAL A 1 312 ? 28.602 -13.244 19.234 1.00 53.62 312 VAL A O 1
ATOM 2362 N N . ALA A 1 313 ? 27.160 -13.196 20.951 1.00 51.09 313 ALA A N 1
ATOM 2363 C CA . ALA A 1 313 ? 27.000 -11.742 20.943 1.00 51.09 313 ALA A CA 1
ATOM 2364 C C . ALA A 1 313 ? 28.284 -10.994 21.362 1.00 51.09 313 ALA A C 1
ATOM 2366 O O . ALA A 1 313 ? 28.575 -9.923 20.824 1.00 51.09 313 ALA A O 1
ATOM 2367 N N . ALA A 1 314 ? 29.088 -11.567 22.265 1.00 53.94 314 ALA A N 1
ATOM 2368 C CA . ALA A 1 314 ? 30.331 -10.956 22.742 1.00 53.94 314 ALA A CA 1
ATOM 2369 C C . ALA A 1 314 ? 31.435 -10.858 21.666 1.00 53.94 314 ALA A C 1
ATOM 2371 O O . ALA A 1 314 ? 32.256 -9.942 21.717 1.00 53.94 314 ALA A O 1
ATOM 2372 N N . LEU A 1 315 ? 31.437 -11.740 20.660 1.00 51.09 315 LEU A N 1
ATOM 2373 C CA . LEU A 1 315 ? 32.417 -11.715 19.562 1.00 51.09 315 LEU A CA 1
ATOM 2374 C C . LEU A 1 315 ? 32.162 -10.590 18.540 1.00 51.09 315 LEU A C 1
ATOM 2376 O O . LEU A 1 315 ? 33.082 -10.196 17.830 1.00 51.09 315 LEU A O 1
ATOM 2380 N N . GLY A 1 316 ? 30.945 -10.037 18.482 1.00 47.28 316 GLY A N 1
ATOM 2381 C CA . GLY A 1 316 ? 30.578 -8.966 17.544 1.00 47.28 316 GLY A CA 1
ATOM 2382 C C . GLY A 1 316 ? 30.854 -7.538 18.033 1.00 47.28 316 GLY A C 1
ATOM 2383 O O . GLY A 1 316 ? 30.676 -6.596 17.266 1.00 47.28 316 GLY A O 1
ATOM 2384 N N . ALA A 1 317 ? 31.264 -7.350 19.294 1.00 48.72 317 ALA A N 1
ATOM 2385 C CA . ALA A 1 317 ? 31.346 -6.027 19.925 1.00 48.72 317 ALA A CA 1
ATOM 2386 C C . ALA A 1 317 ? 32.749 -5.380 19.916 1.00 48.72 317 ALA A C 1
ATOM 2388 O O . ALA A 1 317 ? 32.913 -4.274 20.429 1.00 48.72 317 ALA A O 1
ATOM 2389 N N . GLN A 1 318 ? 33.764 -6.025 19.330 1.00 46.53 318 GLN A N 1
ATOM 2390 C CA . GLN A 1 318 ? 35.120 -5.472 19.207 1.00 46.53 318 GLN A CA 1
ATOM 2391 C C . GLN A 1 318 ? 35.426 -5.062 17.760 1.00 46.53 318 GLN A C 1
ATOM 2393 O O . GLN A 1 318 ? 36.159 -5.737 17.047 1.00 46.53 318 GLN A O 1
ATOM 2398 N N . GLY A 1 319 ? 34.861 -3.941 17.315 1.00 44.34 319 GLY A N 1
ATOM 2399 C CA . GLY A 1 319 ? 35.184 -3.352 16.014 1.00 44.34 319 GLY A CA 1
ATOM 2400 C C . GLY A 1 319 ? 34.655 -1.929 15.911 1.00 44.34 319 GLY A C 1
ATOM 2401 O O . GLY A 1 319 ? 33.497 -1.725 15.560 1.00 44.34 319 GLY A O 1
ATOM 2402 N N . GLY A 1 320 ? 35.487 -0.955 16.280 1.00 45.69 320 GLY A N 1
ATOM 2403 C CA . GLY A 1 320 ? 35.202 0.469 16.112 1.00 45.69 320 GLY A CA 1
ATOM 2404 C C . GLY A 1 320 ? 35.491 0.940 14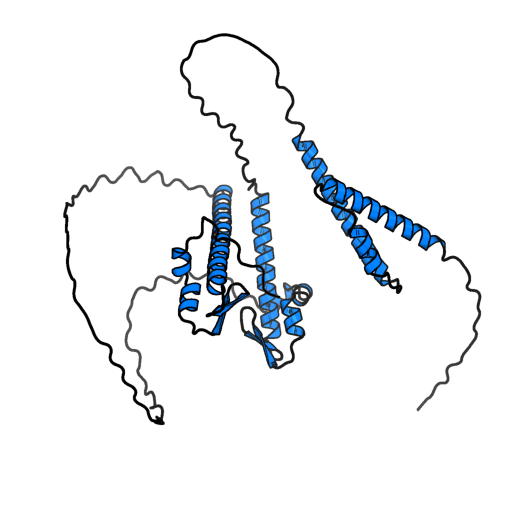.683 1.00 45.69 320 GLY A C 1
ATOM 2405 O O . GLY A 1 320 ? 36.561 0.656 14.161 1.00 45.69 320 GLY A O 1
ATOM 2406 N N . GLU A 1 321 ? 34.492 1.620 14.118 1.00 52.28 321 GLU A N 1
ATOM 2407 C CA . GLU A 1 321 ? 34.458 2.639 13.049 1.00 52.28 321 GLU A CA 1
ATOM 2408 C C . GLU A 1 321 ? 35.355 2.526 11.782 1.00 52.28 321 GLU A C 1
ATOM 2410 O O . GLU A 1 321 ? 36.580 2.553 11.819 1.00 52.28 321 GLU A O 1
ATOM 2415 N N . ASP A 1 322 ? 34.639 2.538 10.643 1.00 48.94 322 ASP A N 1
ATOM 2416 C CA . ASP A 1 322 ? 34.946 3.151 9.337 1.00 48.94 322 ASP A CA 1
ATOM 2417 C C . ASP A 1 322 ? 35.965 2.533 8.357 1.00 48.94 322 ASP A C 1
ATOM 2419 O O . ASP A 1 322 ? 36.563 3.250 7.556 1.00 48.94 322 ASP A O 1
ATOM 2423 N N . ASP A 1 323 ? 36.056 1.200 8.269 1.00 50.62 323 ASP A N 1
ATOM 2424 C CA . ASP A 1 323 ? 36.563 0.551 7.045 1.00 50.62 323 ASP A CA 1
ATOM 2425 C C . ASP A 1 323 ? 35.836 -0.781 6.737 1.00 50.62 323 ASP A C 1
ATOM 2427 O O . ASP A 1 323 ? 35.957 -1.748 7.500 1.00 50.62 323 ASP A O 1
ATOM 2431 N N . PRO A 1 324 ? 35.081 -0.891 5.620 1.00 55.22 324 PRO A N 1
ATOM 2432 C CA . PRO A 1 324 ? 34.380 -2.124 5.254 1.00 55.22 324 PRO A CA 1
ATOM 2433 C C . PRO A 1 324 ? 35.323 -3.314 5.013 1.00 55.22 324 PRO A C 1
ATOM 2435 O O . PRO A 1 324 ? 34.886 -4.460 5.114 1.00 55.22 324 PRO A O 1
ATOM 2438 N N . THR A 1 325 ? 36.609 -3.081 4.730 1.00 51.69 325 THR A N 1
ATOM 2439 C CA . THR A 1 325 ? 37.590 -4.162 4.544 1.00 51.69 325 THR A CA 1
ATOM 2440 C C . THR A 1 325 ? 38.036 -4.792 5.867 1.00 51.69 325 THR A C 1
ATOM 2442 O O . THR A 1 325 ? 38.255 -6.004 5.928 1.00 51.69 325 THR A O 1
ATOM 2445 N N . VAL A 1 326 ? 38.072 -4.015 6.954 1.00 57.19 326 VAL A N 1
ATOM 2446 C CA . VAL A 1 326 ? 38.426 -4.500 8.299 1.00 57.19 326 VAL A CA 1
ATOM 2447 C C . VAL A 1 326 ? 37.300 -5.357 8.884 1.00 57.19 326 VAL A C 1
ATOM 2449 O O . VAL A 1 326 ? 37.565 -6.401 9.481 1.00 57.19 326 VAL A O 1
ATOM 2452 N N . VAL A 1 327 ? 36.040 -4.989 8.624 1.00 57.81 327 VAL A N 1
ATOM 2453 C CA . VAL A 1 327 ? 34.862 -5.775 9.036 1.00 57.81 327 VAL A CA 1
ATOM 2454 C C . VAL A 1 327 ? 34.836 -7.150 8.351 1.00 57.81 327 VAL A C 1
ATOM 2456 O O . VAL A 1 327 ? 34.531 -8.158 8.988 1.00 57.81 327 VAL A O 1
ATOM 2459 N N . LEU A 1 328 ? 35.212 -7.215 7.069 1.00 61.47 328 LEU A N 1
ATOM 2460 C CA . LEU A 1 328 ? 35.308 -8.468 6.308 1.00 61.47 328 LEU A CA 1
ATOM 2461 C C . LEU A 1 328 ? 36.453 -9.370 6.795 1.00 61.47 328 LEU A C 1
ATOM 2463 O O . LEU A 1 328 ? 36.264 -10.582 6.905 1.00 61.47 328 LEU A O 1
ATOM 2467 N N . SER A 1 329 ? 37.608 -8.793 7.138 1.00 68.25 329 SER A N 1
ATOM 2468 C CA . SER A 1 329 ? 38.743 -9.545 7.692 1.00 68.25 329 SER A CA 1
ATOM 2469 C C . SER A 1 329 ? 38.416 -10.145 9.068 1.00 68.25 329 SER A C 1
ATOM 2471 O O . SER A 1 329 ? 38.691 -11.319 9.318 1.00 68.25 329 SER A O 1
ATOM 2473 N N . GLY A 1 330 ? 37.728 -9.387 9.931 1.00 71.44 330 GLY A N 1
ATOM 2474 C CA . GLY A 1 330 ? 37.273 -9.875 11.238 1.00 71.44 330 GLY A CA 1
ATOM 2475 C C . GLY A 1 330 ? 36.244 -11.007 11.141 1.00 71.44 330 GLY A C 1
ATOM 2476 O O . GLY A 1 330 ? 36.326 -11.983 11.886 1.00 71.44 330 GLY A O 1
ATOM 2477 N N . ALA A 1 331 ? 35.314 -10.927 10.183 1.00 66.62 331 ALA A N 1
ATOM 2478 C CA . ALA A 1 331 ? 34.338 -11.991 9.941 1.00 66.62 331 ALA A CA 1
ATOM 2479 C C . ALA A 1 331 ? 34.994 -13.290 9.434 1.00 66.62 331 ALA A C 1
ATOM 2481 O O . ALA A 1 331 ? 34.593 -14.382 9.841 1.00 66.62 331 ALA A O 1
ATOM 2482 N N . LEU A 1 332 ? 36.023 -13.181 8.586 1.00 72.06 332 LEU A N 1
ATOM 2483 C CA . LEU A 1 332 ? 36.798 -14.326 8.096 1.00 72.06 332 LEU A CA 1
ATOM 2484 C C . LEU A 1 332 ? 37.636 -14.984 9.204 1.00 72.06 332 LEU A C 1
ATOM 2486 O O . LEU A 1 332 ? 37.635 -16.212 9.294 1.00 72.06 332 LEU A O 1
ATOM 2490 N N . ASP A 1 333 ? 38.287 -14.209 10.081 1.00 70.69 333 ASP A N 1
ATOM 2491 C CA . ASP A 1 333 ? 39.039 -14.765 11.222 1.00 70.69 333 ASP A CA 1
ATOM 2492 C C . ASP A 1 333 ? 38.104 -15.454 12.230 1.00 70.69 333 ASP A C 1
ATOM 2494 O O . ASP A 1 333 ? 38.390 -16.551 12.714 1.00 70.69 333 ASP A O 1
ATOM 2498 N N . ALA A 1 334 ? 36.929 -14.869 12.490 1.00 68.50 334 ALA A N 1
ATOM 2499 C CA . ALA A 1 334 ? 35.911 -15.483 13.339 1.00 68.50 334 ALA A CA 1
ATOM 2500 C C . ALA A 1 334 ? 35.401 -16.813 12.754 1.00 68.50 334 ALA A C 1
ATOM 2502 O O . ALA A 1 334 ? 35.309 -17.805 13.480 1.00 68.50 334 ALA A O 1
ATOM 2503 N N . ALA A 1 335 ? 35.133 -16.869 11.444 1.00 71.19 335 ALA A N 1
ATOM 2504 C CA . ALA A 1 335 ? 34.727 -18.097 10.762 1.00 71.19 335 ALA A CA 1
ATOM 2505 C C . ALA A 1 335 ? 35.829 -19.174 10.791 1.00 71.19 335 ALA A C 1
ATOM 2507 O O . ALA A 1 335 ? 35.537 -20.343 11.047 1.00 71.19 335 ALA A O 1
ATOM 2508 N N . ALA A 1 336 ? 37.096 -18.789 10.599 1.00 71.31 336 ALA A N 1
ATOM 2509 C CA . ALA A 1 336 ? 38.236 -19.703 10.663 1.00 71.31 336 ALA A CA 1
ATOM 2510 C C . ALA A 1 336 ? 38.430 -20.295 12.070 1.00 71.31 336 ALA A C 1
ATOM 2512 O O . ALA A 1 336 ? 38.656 -21.499 12.213 1.00 71.31 336 ALA A O 1
ATOM 2513 N N . ARG A 1 337 ? 38.274 -19.482 13.123 1.00 71.94 337 ARG A N 1
ATOM 2514 C CA . ARG A 1 337 ? 38.329 -19.949 14.520 1.00 71.94 337 ARG A CA 1
ATOM 2515 C C . ARG A 1 337 ? 37.200 -20.918 14.849 1.00 71.94 337 ARG A C 1
ATOM 2517 O O . ARG A 1 337 ? 37.430 -21.908 15.541 1.00 71.94 337 ARG A O 1
ATOM 2524 N N . LEU A 1 338 ? 36.000 -20.661 14.331 1.00 70.69 338 LEU A N 1
ATOM 2525 C CA . LEU A 1 338 ? 34.841 -21.527 14.537 1.00 70.69 338 LEU A CA 1
ATOM 2526 C C . LEU A 1 338 ? 35.024 -22.873 13.818 1.00 70.69 338 LEU A C 1
ATOM 2528 O O . LEU A 1 338 ? 34.779 -23.922 14.409 1.00 70.69 338 LEU A O 1
ATOM 2532 N N . ALA A 1 339 ? 35.562 -22.861 12.594 1.00 68.44 339 ALA A N 1
ATOM 2533 C CA . ALA A 1 339 ? 35.918 -24.078 11.863 1.00 68.44 339 ALA A CA 1
ATOM 2534 C C . ALA A 1 339 ? 37.008 -24.901 12.580 1.00 68.44 339 ALA A C 1
ATOM 2536 O O . ALA A 1 339 ? 36.896 -26.124 12.678 1.00 68.44 339 ALA A O 1
ATOM 2537 N N . ALA A 1 340 ? 38.031 -24.243 13.137 1.00 69.81 340 ALA A N 1
ATOM 2538 C CA . ALA A 1 340 ? 39.080 -24.911 13.908 1.00 69.81 340 ALA A CA 1
ATOM 2539 C C . ALA A 1 340 ? 38.541 -25.542 15.205 1.00 69.81 340 ALA A C 1
ATOM 2541 O O . ALA A 1 340 ? 38.899 -26.673 15.528 1.00 69.81 340 ALA A O 1
ATOM 2542 N N . ALA A 1 341 ? 37.641 -24.856 15.919 1.00 66.00 341 ALA A N 1
ATOM 2543 C CA . ALA A 1 341 ? 37.021 -25.381 17.136 1.00 66.00 341 ALA A CA 1
ATOM 2544 C C . ALA A 1 341 ? 36.175 -26.640 16.865 1.00 66.00 341 ALA A C 1
ATOM 2546 O O . ALA A 1 341 ? 36.235 -27.601 17.632 1.00 66.00 341 ALA A O 1
ATOM 2547 N N . VAL A 1 342 ? 35.448 -26.675 15.743 1.00 65.00 342 VAL A N 1
ATOM 2548 C CA . VAL A 1 342 ? 34.659 -27.849 15.327 1.00 65.00 342 VAL A CA 1
ATOM 2549 C C . VAL A 1 342 ? 35.563 -29.030 14.957 1.00 65.00 342 VAL A C 1
ATOM 2551 O O . VAL A 1 342 ? 35.269 -30.162 15.334 1.00 65.00 342 VAL A O 1
ATOM 2554 N N . SER A 1 343 ? 36.704 -28.784 14.302 1.00 65.44 343 SER A N 1
ATOM 2555 C CA . SER A 1 343 ? 37.664 -29.846 13.964 1.00 65.44 343 SER A CA 1
ATOM 2556 C C . SER A 1 343 ? 38.299 -30.512 15.192 1.00 65.44 343 SER A C 1
ATOM 2558 O O . SER A 1 343 ? 38.733 -31.657 15.095 1.00 65.44 343 SER A O 1
ATOM 2560 N N . VAL A 1 344 ? 38.373 -29.818 16.333 1.00 65.94 344 VAL A N 1
ATOM 2561 C CA . VAL A 1 344 ? 38.879 -30.384 17.596 1.00 65.94 344 VAL A CA 1
ATOM 2562 C C . VAL A 1 344 ? 37.810 -31.234 18.294 1.00 65.94 344 VAL A C 1
ATOM 2564 O O . VAL A 1 344 ? 38.146 -32.226 18.938 1.00 65.94 344 VAL A O 1
ATOM 2567 N N . ALA A 1 345 ? 36.527 -30.894 18.136 1.00 57.81 345 ALA A N 1
ATOM 2568 C CA . ALA A 1 345 ? 35.420 -31.619 18.762 1.00 57.81 345 ALA A CA 1
ATOM 2569 C C . ALA A 1 345 ? 35.154 -33.000 18.124 1.00 57.81 345 ALA A C 1
ATOM 2571 O O . ALA A 1 345 ? 34.780 -33.935 18.831 1.00 57.81 345 ALA A O 1
ATOM 2572 N N . ASP A 1 346 ? 35.408 -33.161 16.822 1.00 53.47 346 ASP A N 1
ATOM 2573 C CA . ASP A 1 346 ? 35.128 -34.408 16.084 1.00 53.47 346 ASP A CA 1
ATOM 2574 C C . ASP A 1 346 ? 36.157 -35.533 16.359 1.00 53.47 346 ASP A C 1
ATOM 2576 O O . ASP A 1 346 ? 35.936 -36.700 16.043 1.00 53.47 346 ASP A O 1
ATOM 2580 N N . GLY A 1 347 ? 37.287 -35.214 17.003 1.00 53.41 347 GLY A N 1
ATOM 2581 C CA . GLY A 1 347 ? 38.352 -36.177 17.308 1.00 53.41 347 GLY A CA 1
ATOM 2582 C C . GLY A 1 347 ? 38.141 -37.021 18.573 1.00 53.41 347 GLY A C 1
ATOM 2583 O O . GLY A 1 347 ? 38.955 -37.901 18.841 1.00 53.41 347 GLY A O 1
ATOM 2584 N N . SER A 1 348 ? 37.097 -36.760 19.372 1.00 49.00 348 SER A N 1
ATOM 2585 C CA . SER A 1 348 ? 36.961 -37.345 20.720 1.00 49.00 348 SER A CA 1
ATOM 2586 C C . SER A 1 348 ? 35.888 -38.437 20.860 1.00 49.00 348 SER A C 1
ATOM 2588 O O . SER A 1 348 ? 35.744 -38.998 21.948 1.00 49.00 348 SER A O 1
ATOM 2590 N N . ILE A 1 349 ? 35.139 -38.777 19.806 1.00 48.78 349 ILE A N 1
ATOM 2591 C CA . ILE A 1 349 ? 34.064 -39.784 19.873 1.00 48.78 349 ILE A CA 1
ATOM 2592 C C . ILE A 1 349 ? 34.561 -41.089 19.246 1.00 48.78 349 ILE A C 1
ATOM 2594 O O . ILE A 1 349 ? 34.254 -41.428 18.107 1.00 48.78 349 ILE A O 1
ATOM 2598 N N . GLY A 1 350 ? 35.384 -41.820 19.994 1.00 47.75 350 GLY A N 1
ATOM 2599 C CA . GLY A 1 350 ? 35.972 -43.077 19.545 1.00 47.75 350 GLY A CA 1
ATOM 2600 C C . GLY A 1 350 ? 36.201 -44.049 20.693 1.00 47.75 350 GLY A C 1
ATOM 2601 O O . GLY A 1 350 ? 37.325 -44.190 21.155 1.00 47.75 350 GLY A O 1
ATOM 2602 N N . GLY A 1 351 ? 35.139 -44.755 21.090 1.00 46.00 351 GLY A N 1
ATOM 2603 C CA . GLY A 1 351 ? 35.247 -46.093 21.675 1.00 46.00 351 GLY A CA 1
ATOM 2604 C C . GLY A 1 351 ? 35.033 -46.205 23.181 1.00 46.00 351 GLY A C 1
ATOM 2605 O O . GLY A 1 351 ? 35.984 -46.101 23.940 1.00 46.00 351 GLY A O 1
ATOM 2606 N N . ASP A 1 352 ? 33.812 -46.560 23.586 1.00 51.81 352 ASP A N 1
ATOM 2607 C CA . ASP A 1 352 ? 33.608 -47.704 24.486 1.00 51.81 352 ASP A CA 1
ATOM 2608 C C . ASP A 1 352 ? 32.126 -48.113 24.476 1.00 51.81 352 ASP A C 1
ATOM 2610 O O . ASP A 1 352 ? 31.248 -47.375 24.923 1.00 51.81 352 ASP A O 1
ATOM 2614 N N . SER A 1 353 ? 31.795 -49.267 23.898 1.00 48.81 353 SER A N 1
ATOM 2615 C CA . SER A 1 353 ? 30.428 -49.812 23.949 1.00 48.81 353 SER A CA 1
ATOM 2616 C C . SER A 1 353 ? 30.462 -51.329 23.876 1.00 48.81 353 SER A C 1
ATOM 2618 O O . SER A 1 353 ? 30.026 -51.941 22.905 1.00 48.81 353 SER A O 1
ATOM 2620 N N . ASN A 1 354 ? 30.993 -51.947 24.927 1.00 49.34 354 ASN A N 1
ATOM 2621 C CA . ASN A 1 354 ? 30.787 -53.361 25.191 1.00 49.34 354 ASN A CA 1
ATOM 2622 C C . ASN A 1 354 ? 29.897 -53.502 26.430 1.00 49.34 354 ASN A C 1
ATOM 2624 O O . ASN A 1 354 ? 30.397 -53.561 27.550 1.00 49.34 354 ASN A O 1
ATOM 2628 N N . LYS A 1 355 ? 28.573 -53.540 26.246 1.00 47.22 355 LYS A N 1
ATOM 2629 C CA . LYS A 1 355 ? 27.649 -54.043 27.268 1.00 47.22 355 LYS A CA 1
ATOM 2630 C C . LYS A 1 355 ? 26.476 -54.766 26.616 1.00 47.22 355 LYS A C 1
ATOM 2632 O O . LYS A 1 355 ? 25.637 -54.173 25.949 1.00 47.22 355 LYS A O 1
ATOM 2637 N N . LYS A 1 356 ? 26.509 -56.082 26.818 1.00 56.44 356 LYS A N 1
ATOM 2638 C CA . LYS A 1 356 ? 25.396 -57.022 26.733 1.00 56.44 356 LYS A CA 1
ATOM 2639 C C . LYS A 1 356 ? 24.236 -56.503 27.578 1.00 56.44 356 LYS A C 1
ATOM 2641 O O . LYS A 1 356 ? 24.485 -56.155 28.725 1.00 56.44 356 LYS A O 1
ATOM 2646 N N . ASP A 1 357 ? 23.020 -56.575 27.057 1.00 48.25 357 ASP A N 1
ATOM 2647 C CA . ASP A 1 357 ? 21.853 -56.831 27.892 1.00 48.25 357 ASP A CA 1
ATOM 2648 C C . ASP A 1 357 ? 20.908 -57.781 27.159 1.00 48.25 357 ASP A C 1
ATOM 2650 O O . ASP A 1 357 ? 20.513 -57.576 26.009 1.00 48.25 357 ASP A O 1
ATOM 2654 N N . GLU A 1 358 ? 20.652 -58.889 27.843 1.00 56.25 358 GLU A N 1
ATOM 2655 C CA . GLU A 1 358 ? 19.748 -59.956 27.470 1.00 56.25 358 GLU A CA 1
ATOM 2656 C C . GLU A 1 358 ? 18.319 -59.593 27.890 1.00 56.25 358 GLU A C 1
ATOM 2658 O O . GLU A 1 358 ? 18.094 -59.082 28.981 1.00 56.25 358 GLU A O 1
ATOM 2663 N N . GLY A 1 359 ? 17.364 -59.932 27.023 1.00 53.41 359 GLY A N 1
ATOM 2664 C CA . GLY A 1 359 ? 16.077 -60.527 27.385 1.00 53.41 359 GLY A CA 1
ATOM 2665 C C . GLY A 1 359 ? 15.144 -59.779 28.344 1.00 53.41 359 GLY A C 1
ATOM 2666 O O . GLY A 1 359 ? 15.255 -59.914 29.557 1.00 53.41 359 GLY A O 1
ATOM 2667 N N . MET A 1 360 ? 14.061 -59.217 27.800 1.00 45.06 360 MET A N 1
ATOM 2668 C CA . MET A 1 360 ? 12.752 -59.318 28.453 1.00 45.06 360 MET A CA 1
ATOM 2669 C C . MET A 1 360 ? 11.654 -59.653 27.442 1.00 45.06 360 MET A C 1
ATOM 2671 O O . MET A 1 360 ? 11.500 -59.029 26.395 1.00 45.06 360 MET A O 1
ATOM 2675 N N . SER A 1 361 ? 10.942 -60.713 27.796 1.00 53.81 361 SER A N 1
ATOM 2676 C CA . SER A 1 361 ? 9.854 -61.403 27.119 1.00 53.81 361 SER A CA 1
ATOM 2677 C C . SER A 1 361 ? 8.568 -60.573 27.060 1.00 53.81 361 SER A C 1
ATOM 2679 O O . SER A 1 361 ? 8.176 -59.952 28.044 1.00 53.81 361 SER A O 1
ATOM 2681 N N . LEU A 1 362 ? 7.894 -60.623 25.906 1.00 51.75 362 LEU A N 1
ATOM 2682 C CA . LEU A 1 362 ? 6.522 -60.156 25.710 1.00 51.75 362 LEU A CA 1
ATOM 2683 C C . LEU A 1 362 ? 5.528 -61.119 26.380 1.00 51.75 362 LEU A C 1
ATOM 2685 O O . LEU A 1 362 ? 5.477 -62.293 26.015 1.00 51.75 362 LEU A O 1
ATOM 2689 N N . GLU A 1 363 ? 4.685 -60.602 27.274 1.00 56.38 363 GLU A N 1
ATOM 2690 C CA . GLU A 1 363 ? 3.394 -61.213 27.601 1.00 56.38 363 GLU A CA 1
ATOM 2691 C C . GLU A 1 363 ? 2.315 -60.673 26.652 1.00 56.38 363 GLU A C 1
ATOM 2693 O O . GLU A 1 363 ? 2.151 -59.465 26.473 1.00 56.38 363 GLU A O 1
ATOM 2698 N N . ILE A 1 364 ? 1.599 -61.606 26.025 1.00 58.66 364 ILE A N 1
ATOM 2699 C CA . ILE A 1 364 ? 0.445 -61.391 25.152 1.00 58.66 364 ILE A CA 1
ATOM 2700 C C . ILE A 1 364 ? -0.812 -61.482 26.026 1.00 58.66 364 ILE A C 1
ATOM 2702 O O . ILE A 1 364 ? -1.025 -62.495 26.687 1.00 58.66 364 ILE A O 1
ATOM 2706 N N . PHE A 1 365 ? -1.651 -60.446 26.002 1.00 53.84 365 PHE A N 1
ATOM 2707 C CA . PHE A 1 365 ? -3.035 -60.499 26.478 1.00 53.84 365 PHE A CA 1
ATOM 2708 C C . PHE A 1 365 ? -3.956 -60.703 25.264 1.00 53.84 365 PHE A C 1
ATOM 2710 O O . PHE A 1 365 ? -4.027 -59.832 24.397 1.00 53.84 365 PHE A O 1
ATOM 2717 N N . GLU A 1 366 ? -4.649 -61.841 25.206 1.00 50.56 366 GLU A N 1
ATOM 2718 C CA . GLU A 1 366 ? -5.818 -62.068 24.342 1.00 50.56 366 GLU A CA 1
ATOM 2719 C C . GLU A 1 366 ? -7.117 -61.822 25.131 1.00 50.56 366 GLU A C 1
ATOM 2721 O O . GLU A 1 366 ? -7.169 -62.033 26.346 1.00 50.56 366 GLU A O 1
ATOM 2726 N N . VAL A 1 367 ? -8.138 -61.348 24.408 1.00 58.25 367 VAL A N 1
ATOM 2727 C CA . VAL A 1 367 ? -9.531 -61.106 24.834 1.00 58.25 367 VAL A CA 1
ATOM 2728 C C . VAL A 1 367 ? -10.411 -62.262 24.387 1.00 58.25 367 VAL A C 1
ATOM 2730 O O . VAL A 1 367 ? -10.221 -62.703 23.231 1.00 58.25 367 VAL A O 1
#

Organism: NCBI:txid382380

Secondary structure (DSSP, 8-state):
-PPPPP-PPPTT--HHHHHHSHHHHHHHHSPTT-EEEETTEEEETTSTTHHHHHHHHHHHHHHHHHHHHHHHHHHHHHHHHHT--------SSSSS-------------------------------------PPPP-----------------------PPPPHHHHHHH--HHHHHTSHHHHHHHTSPTT-EEESSSEEETTSTTHHHHHHHHHHHHHHHHHHHHHHHHHHHHTT-------S-----------------------SSHHHHHHHHHHHHHHHHHHHHHHHHHHHHHHTT------HHHHHHTTS---SS-HHHHHHHHHHHHHHHHHHHHHHTTS------------PPPP---